Protein AF-A0A523I9P6-F1 (afdb_monomer_lite)

Sequence (294 aa):
MPETLVTILTAHLLADFTLQTKWIVKHKRNIGVLLIHVAIVTTISCLLMGAFHWPILVAIFLMHFAIDAIKVYRMADSLVPFLIDQCAHLVVLVGLAWLFPDTATSGWWATALPNGLSQWYFASMSFLSGLILTVHAGGILVGKATCSFTEEIGDEGIEGLKNGGKYIGWLERFLVMLFLLINQPTGIGFLIAAKSILRFGEIKNAGERKVAEYIIIGTFLSFGWALLISVLTQHAIQYWLPPPTTQATTQPTTQTTIQTTTQPTPTTTPMIVFARNNPKRCSMLFLLTERFMN

Secondary structure (DSSP, 8-state):
-HHHHHHHHHHHHIIIIII--HHHHHTTTSHHHHHHHHHHHHHHHHHHHTS--HHHHHHHHHHHHHHHHHHHHHS-SSHHHHHHHHHHHHHHHHHHHHHSTTTTTTSHHHHHSPTTHHHHHHHHHHHHHHHIIIIIIHHHHHHHHTHHHHHHH-GGG--S-TTHHHHHHHHHHHHHHHHHHTT-HHHHHHHHHHHHHHHHTT--SGGGHHHHHHHHHHHHHHHHHHHHHHHHHHHHHHHHSPPP--------------------------------------------------

Foldseek 3Di:
DLLLLLQLLLLQLCLPFPVCDPVLVVVVVDLVSVLVSLVSSLVSSCVSLQHPPPVLSVLSSVQLSVLSNCLVPPHDPALVSVVVSVVSSSVSSVVSCVVVVCSSCPHPLNVVDPPPVNLVSSLVSLVSSLLSQLQGVLLSNLCRVLVVLDVVLDPVLDDDDDCPVSVVLNVLLVQCLVCVLVVNNVVNVVSVVVVVVVLVVVDDDPSCVSVSVSVVVSVVSSSVSSNVSSVVSNVSSCVSDPDPPPPPPCPPPPPPPPDPDDDDDDDDDDDDDDDDDDDDDDDDDDDDDDDDDD

Structure (mmCIF, N/CA/C/O backbone):
data_AF-A0A523I9P6-F1
#
_entry.id   AF-A0A523I9P6-F1
#
loop_
_atom_site.group_PDB
_atom_site.id
_atom_site.type_symbol
_atom_site.label_atom_id
_atom_site.label_alt_id
_atom_site.label_comp_id
_atom_site.label_asym_id
_atom_site.label_entity_id
_atom_site.label_seq_id
_atom_site.pdbx_PDB_ins_code
_atom_site.Cartn_x
_atom_site.Cartn_y
_atom_site.Cartn_z
_atom_site.occupancy
_atom_site.B_iso_or_equiv
_atom_site.auth_seq_id
_atom_site.auth_comp_id
_atom_site.auth_asym_id
_atom_site.auth_atom_id
_atom_site.pdbx_PDB_model_num
ATOM 1 N N . MET A 1 1 ? 11.213 -9.287 -13.155 1.00 92.06 1 MET A N 1
ATOM 2 C CA . MET A 1 1 ? 9.810 -9.484 -12.680 1.00 92.06 1 MET A CA 1
ATOM 3 C C . MET A 1 1 ? 9.574 -8.732 -11.379 1.00 92.06 1 MET A C 1
ATOM 5 O O . MET A 1 1 ? 8.717 -7.849 -11.380 1.00 92.06 1 MET A O 1
ATOM 9 N N . PRO A 1 2 ? 10.303 -9.024 -10.283 1.00 96.81 2 PRO A N 1
ATOM 10 C CA . PRO A 1 2 ? 10.091 -8.335 -9.009 1.00 96.81 2 PRO A CA 1
ATOM 11 C C . PRO A 1 2 ? 10.390 -6.829 -9.081 1.00 96.81 2 PRO A C 1
ATOM 13 O 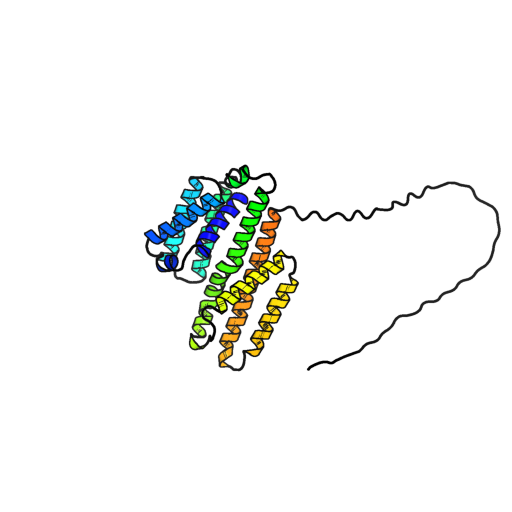O . PRO A 1 2 ? 9.770 -6.057 -8.359 1.00 96.81 2 PRO A O 1
ATOM 16 N N . GLU A 1 3 ? 11.275 -6.393 -9.980 1.00 96.81 3 GLU A N 1
ATOM 17 C CA . GLU A 1 3 ? 11.641 -4.989 -10.202 1.00 96.81 3 GLU A CA 1
ATOM 18 C C . GLU A 1 3 ? 10.469 -4.201 -10.790 1.00 96.81 3 GLU A C 1
ATOM 20 O O . GLU A 1 3 ? 10.074 -3.151 -10.274 1.00 96.81 3 GLU A O 1
ATOM 25 N N . THR A 1 4 ? 9.862 -4.738 -11.854 1.00 98.06 4 THR A N 1
ATOM 26 C CA . THR A 1 4 ? 8.644 -4.163 -12.431 1.00 98.06 4 THR A CA 1
ATOM 27 C C . THR A 1 4 ? 7.516 -4.193 -11.405 1.00 98.06 4 THR A C 1
ATOM 29 O O . THR A 1 4 ? 6.856 -3.179 -11.216 1.00 98.06 4 THR A O 1
ATOM 32 N N . LEU A 1 5 ? 7.328 -5.307 -10.684 1.00 98.62 5 LEU A N 1
ATOM 33 C CA . LEU A 1 5 ? 6.267 -5.420 -9.682 1.00 98.62 5 LEU A CA 1
ATOM 34 C C . LEU A 1 5 ? 6.411 -4.386 -8.562 1.00 98.62 5 LEU A C 1
ATOM 36 O O . LEU A 1 5 ? 5.449 -3.687 -8.263 1.00 98.62 5 LEU A O 1
ATOM 40 N N . VAL A 1 6 ? 7.588 -4.271 -7.940 1.00 98.50 6 VAL A N 1
ATOM 41 C CA . VAL A 1 6 ? 7.774 -3.387 -6.781 1.00 98.50 6 VAL A CA 1
ATOM 42 C C . VAL A 1 6 ? 7.604 -1.918 -7.163 1.00 98.50 6 VAL A C 1
ATOM 44 O O . VAL A 1 6 ? 7.027 -1.152 -6.393 1.00 98.50 6 VAL A O 1
ATOM 47 N N . THR A 1 7 ? 8.038 -1.516 -8.360 1.00 98.44 7 THR A N 1
ATOM 48 C CA . THR A 1 7 ? 7.910 -0.127 -8.830 1.00 98.44 7 THR A CA 1
ATOM 49 C C . THR A 1 7 ? 6.453 0.251 -9.099 1.00 98.44 7 THR A C 1
ATOM 51 O O . THR A 1 7 ? 5.984 1.269 -8.582 1.00 98.44 7 THR A O 1
ATOM 54 N N . ILE A 1 8 ? 5.698 -0.583 -9.823 1.00 98.50 8 ILE A N 1
ATOM 55 C CA . ILE A 1 8 ? 4.278 -0.309 -10.103 1.00 98.50 8 ILE A CA 1
ATOM 56 C C . ILE A 1 8 ? 3.383 -0.514 -8.870 1.00 98.50 8 ILE A C 1
ATOM 58 O O . ILE A 1 8 ? 2.421 0.234 -8.698 1.00 98.50 8 ILE A O 1
ATOM 62 N N . LEU A 1 9 ? 3.721 -1.453 -7.976 1.00 98.75 9 LEU A N 1
ATOM 63 C CA . LEU A 1 9 ? 3.057 -1.622 -6.678 1.00 98.75 9 LEU A CA 1
ATOM 64 C C . LEU A 1 9 ? 3.248 -0.381 -5.810 1.00 98.75 9 LEU A C 1
ATOM 66 O O . LEU A 1 9 ? 2.272 0.160 -5.297 1.00 98.75 9 LEU A O 1
ATOM 70 N N . THR A 1 10 ? 4.483 0.110 -5.691 1.00 98.81 10 THR A N 1
ATOM 71 C CA . THR A 1 10 ? 4.765 1.326 -4.918 1.00 98.81 10 THR A CA 1
ATOM 72 C C . THR A 1 10 ? 4.009 2.521 -5.491 1.00 98.81 10 THR A C 1
ATOM 74 O O . THR A 1 10 ? 3.442 3.304 -4.732 1.00 98.81 10 THR A O 1
ATOM 77 N N . ALA A 1 11 ? 3.941 2.642 -6.821 1.00 98.62 11 ALA A N 1
ATOM 78 C CA . ALA A 1 11 ? 3.190 3.703 -7.482 1.00 98.62 11 ALA A CA 1
ATOM 79 C C . ALA A 1 11 ? 1.691 3.662 -7.158 1.00 98.62 11 ALA A C 1
ATOM 81 O O . ALA A 1 11 ? 1.123 4.690 -6.783 1.00 98.62 11 ALA A O 1
ATOM 82 N N . HIS A 1 12 ? 1.072 2.482 -7.252 1.00 98.56 12 HIS A N 1
ATOM 83 C CA . HIS A 1 12 ? -0.329 2.277 -6.888 1.00 98.56 12 HIS A CA 1
ATOM 84 C C . HIS A 1 12 ? -0.581 2.636 -5.417 1.00 98.56 12 HIS A C 1
ATOM 86 O O . HIS A 1 12 ? -1.445 3.457 -5.115 1.00 98.56 12 HIS A O 1
ATOM 92 N N . LEU A 1 13 ? 0.234 2.105 -4.499 1.00 98.56 13 LEU A N 1
ATOM 93 C CA . LEU A 1 13 ? 0.091 2.370 -3.066 1.00 98.56 13 LEU A CA 1
ATOM 94 C C . LEU A 1 13 ? 0.253 3.858 -2.731 1.00 98.56 13 LEU A C 1
ATOM 96 O O . LEU A 1 13 ? -0.491 4.407 -1.914 1.00 98.56 13 LEU A O 1
ATOM 100 N N . LEU A 1 14 ? 1.215 4.534 -3.360 1.00 98.31 14 LEU A N 1
ATOM 101 C CA . LEU A 1 14 ? 1.437 5.961 -3.162 1.00 98.31 14 LEU A CA 1
ATOM 102 C C . LEU A 1 14 ? 0.232 6.775 -3.649 1.00 98.31 14 LEU A C 1
ATOM 104 O O . LEU A 1 14 ? -0.240 7.665 -2.935 1.00 98.31 14 LEU A O 1
ATOM 108 N N . ALA A 1 15 ? -0.293 6.450 -4.829 1.00 97.31 15 ALA A N 1
ATOM 109 C CA . ALA A 1 15 ? -1.432 7.142 -5.410 1.00 97.31 15 ALA A CA 1
ATOM 110 C C . ALA A 1 15 ? -2.718 6.961 -4.582 1.00 97.31 15 ALA A C 1
ATOM 112 O O . ALA A 1 15 ? -3.351 7.958 -4.226 1.00 97.31 15 ALA A O 1
ATOM 113 N N . ASP A 1 16 ? -3.062 5.726 -4.216 1.00 96.06 16 ASP A N 1
ATOM 114 C CA . ASP A 1 16 ? -4.340 5.392 -3.572 1.00 96.06 16 ASP A CA 1
ATOM 115 C C . ASP A 1 16 ? -4.376 5.750 -2.084 1.00 96.06 16 ASP A C 1
ATOM 117 O O . ASP A 1 16 ? -5.394 6.220 -1.572 1.00 96.06 16 ASP A O 1
ATOM 121 N N . PHE A 1 17 ? -3.263 5.575 -1.367 1.00 96.19 17 PHE A N 1
ATOM 122 C CA . PHE A 1 17 ? -3.250 5.758 0.088 1.00 96.19 17 PHE A CA 1
ATOM 123 C C . PHE A 1 17 ? -2.649 7.081 0.547 1.00 96.19 17 PHE A C 1
ATOM 125 O O . PHE A 1 17 ? -3.001 7.560 1.627 1.00 96.19 17 PHE A O 1
ATOM 132 N N . THR A 1 18 ? -1.743 7.671 -0.235 1.00 95.25 18 THR A N 1
ATOM 133 C CA . THR A 1 18 ? -1.009 8.877 0.185 1.00 95.25 18 THR A CA 1
ATOM 134 C C . 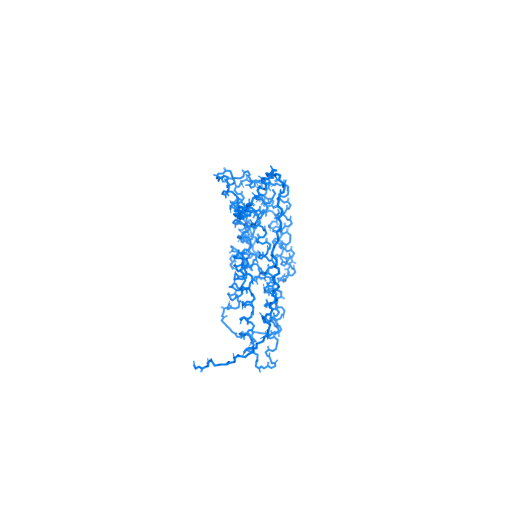THR A 1 18 ? -1.473 10.118 -0.567 1.00 95.25 18 THR A C 1
ATOM 136 O O . THR A 1 18 ? -1.692 11.164 0.044 1.00 95.25 18 THR A O 1
ATOM 139 N N . LEU A 1 19 ? -1.658 10.011 -1.883 1.00 94.69 19 LEU A N 1
ATOM 140 C CA . LEU A 1 19 ? -1.971 11.156 -2.743 1.00 94.69 19 LEU A CA 1
ATOM 141 C C . LEU A 1 19 ? -3.468 11.338 -3.006 1.00 94.69 19 LEU A C 1
ATOM 143 O O . LEU A 1 19 ? -3.887 12.392 -3.492 1.00 94.69 19 LEU A O 1
ATOM 147 N N . GLN A 1 20 ? -4.299 10.363 -2.632 1.00 91.38 20 GLN A N 1
ATOM 148 C CA . GLN A 1 20 ? -5.749 10.478 -2.711 1.00 91.38 20 GLN A CA 1
ATOM 149 C C . GLN A 1 20 ? -6.282 11.434 -1.629 1.00 91.38 20 GLN A C 1
ATOM 151 O O . GLN A 1 20 ? -6.696 11.045 -0.536 1.00 91.38 20 GLN A O 1
ATOM 156 N N . THR A 1 21 ? -6.270 12.733 -1.934 1.00 91.50 21 THR A N 1
ATOM 157 C CA . THR A 1 21 ? -6.720 13.776 -1.003 1.00 91.50 21 THR A CA 1
ATOM 158 C C . THR A 1 21 ? -8.192 13.608 -0.606 1.00 91.50 21 THR A C 1
ATOM 160 O O . THR A 1 21 ? -9.007 13.055 -1.348 1.00 91.50 21 THR A O 1
ATOM 163 N N . LYS A 1 22 ? -8.583 14.180 0.545 1.00 90.56 22 LYS A N 1
ATOM 164 C CA . LYS A 1 22 ? -9.987 14.180 1.009 1.00 90.56 22 LYS A CA 1
ATOM 165 C C . LYS A 1 22 ? -10.961 14.729 -0.041 1.00 90.56 22 LYS A C 1
ATOM 167 O O . LYS A 1 22 ? -12.098 14.270 -0.118 1.00 90.56 22 LYS A O 1
ATOM 172 N N . TRP A 1 23 ? -10.522 15.702 -0.843 1.00 94.62 23 TRP A N 1
ATOM 173 C CA . TRP A 1 23 ? -11.329 16.272 -1.918 1.00 94.62 23 TRP A CA 1
ATOM 174 C C . TRP A 1 23 ? -11.581 15.259 -3.039 1.00 94.62 23 TRP A C 1
ATOM 176 O O . TRP A 1 23 ? -12.730 15.113 -3.455 1.00 94.62 23 TRP A O 1
ATOM 186 N N . ILE A 1 24 ? -10.548 14.519 -3.465 1.00 92.00 24 ILE A N 1
ATOM 187 C CA . ILE A 1 24 ? -10.671 13.468 -4.486 1.00 92.00 24 ILE A CA 1
ATOM 188 C C . ILE A 1 24 ? -11.632 12.385 -4.000 1.00 92.00 24 ILE A C 1
ATOM 190 O O . ILE A 1 24 ? -12.562 12.035 -4.717 1.00 92.00 24 ILE A O 1
ATOM 194 N N . VAL A 1 25 ? -11.464 11.907 -2.760 1.00 89.62 25 VAL A N 1
ATOM 195 C CA . VAL A 1 25 ? -12.349 10.888 -2.166 1.00 89.62 25 VAL A CA 1
ATOM 196 C C . VAL A 1 25 ? -13.810 11.348 -2.197 1.00 89.62 25 VAL A C 1
ATOM 198 O O . VAL A 1 25 ? -14.675 10.616 -2.671 1.00 89.62 25 VAL A O 1
ATOM 201 N N . LYS A 1 26 ? -14.089 12.581 -1.749 1.00 91.81 26 LYS A N 1
ATOM 202 C CA . LYS A 1 26 ? -15.455 13.124 -1.673 1.00 91.81 26 LYS A CA 1
ATOM 203 C C . LYS A 1 26 ? -16.122 13.272 -3.046 1.00 91.81 26 LYS A C 1
ATOM 205 O O . LYS A 1 26 ? -17.335 13.120 -3.147 1.00 91.81 26 LYS A O 1
ATOM 210 N N . HIS A 1 27 ? -15.348 13.554 -4.093 1.00 94.19 27 HIS A N 1
ATOM 211 C CA . HIS A 1 27 ? -15.861 13.787 -5.445 1.00 94.19 27 HIS A CA 1
ATOM 212 C C . HIS A 1 27 ? -15.581 12.624 -6.408 1.00 94.19 27 HIS A C 1
ATOM 214 O O . HIS A 1 27 ? -15.774 12.788 -7.608 1.00 94.19 27 HIS A O 1
ATOM 220 N N . LYS A 1 28 ? -15.178 11.439 -5.919 1.00 90.44 28 LYS A N 1
ATOM 221 C CA . LYS A 1 28 ? -14.750 10.301 -6.763 1.00 90.44 28 LYS A CA 1
ATOM 222 C C . LYS A 1 28 ? -15.853 9.771 -7.699 1.00 90.44 28 LYS A C 1
ATOM 224 O O . LYS A 1 28 ? -15.552 9.133 -8.699 1.00 90.44 28 LYS A O 1
ATOM 229 N N . ARG A 1 29 ? -17.129 10.085 -7.425 1.00 93.12 29 ARG A N 1
ATOM 230 C CA . ARG A 1 29 ? -18.276 9.816 -8.323 1.00 93.12 29 ARG A CA 1
ATOM 231 C C . ARG A 1 29 ? -18.352 10.754 -9.534 1.00 93.12 29 ARG A C 1
ATOM 233 O O . ARG A 1 29 ? -19.182 10.544 -10.406 1.00 93.12 29 ARG A O 1
ATOM 240 N N . ASN A 1 30 ? -17.552 11.814 -9.591 1.00 95.56 30 ASN A N 1
ATOM 241 C CA . ASN A 1 30 ? -17.412 12.628 -10.790 1.00 95.56 30 ASN A CA 1
ATOM 242 C C . ASN A 1 30 ? -16.351 11.992 -11.697 1.00 95.56 30 ASN A C 1
ATOM 244 O O . ASN A 1 30 ? -15.215 11.783 -11.271 1.00 95.56 30 ASN A O 1
ATOM 248 N N . ILE A 1 31 ? -16.707 11.717 -12.954 1.00 95.31 31 ILE A N 1
ATOM 249 C CA . ILE A 1 31 ? -15.812 11.019 -13.885 1.00 95.31 31 ILE A CA 1
ATOM 250 C C . ILE A 1 31 ? -14.509 11.788 -14.145 1.00 95.31 31 ILE A C 1
ATOM 252 O O . ILE A 1 31 ? -13.462 11.169 -14.273 1.00 95.31 31 ILE A O 1
ATOM 256 N N . GLY A 1 32 ? -14.541 13.125 -14.145 1.00 96.56 32 GLY A N 1
ATOM 257 C CA . GLY A 1 32 ? -13.347 13.956 -14.303 1.00 96.56 32 GLY A CA 1
ATOM 258 C C . GLY A 1 32 ? -12.390 13.825 -13.120 1.00 96.56 32 GLY A C 1
ATOM 259 O O . GLY A 1 32 ? -11.187 13.688 -13.314 1.00 96.56 32 GLY A O 1
ATOM 260 N N . VAL A 1 33 ? -12.914 13.781 -11.891 1.00 96.56 33 VAL A N 1
ATOM 261 C CA . VAL A 1 33 ? -12.100 13.561 -10.680 1.00 96.56 33 VAL A CA 1
ATOM 262 C C . VAL A 1 33 ? -11.515 12.151 -10.654 1.00 96.56 33 VAL A C 1
ATOM 264 O O . VAL A 1 33 ? -10.354 11.976 -10.286 1.00 96.56 33 VAL A O 1
ATOM 267 N N . LEU A 1 34 ? -12.290 11.154 -11.089 1.00 96.12 34 LEU A N 1
ATOM 268 C CA . LEU A 1 34 ? -11.795 9.790 -11.241 1.00 96.12 34 LEU A CA 1
ATOM 269 C C . LEU A 1 34 ? -10.666 9.718 -12.281 1.00 96.12 34 LEU A C 1
ATOM 271 O O . LEU A 1 34 ? -9.625 9.133 -12.003 1.00 96.12 34 LEU A O 1
ATOM 275 N N . LEU A 1 35 ? -10.821 10.371 -13.437 1.00 97.69 35 LEU A N 1
ATOM 276 C CA . LEU A 1 35 ? -9.776 10.443 -14.463 1.00 97.69 35 LEU A CA 1
ATOM 277 C C . LEU A 1 35 ? -8.513 11.153 -13.963 1.00 97.69 35 LEU A C 1
ATOM 279 O O . LEU A 1 35 ? -7.414 10.693 -14.258 1.00 97.69 35 LEU A O 1
ATOM 283 N N . ILE A 1 36 ? -8.645 12.221 -13.168 1.00 97.12 36 ILE A N 1
ATOM 284 C CA . ILE A 1 36 ? -7.497 12.882 -12.524 1.00 97.12 36 ILE A CA 1
ATOM 285 C C . ILE A 1 36 ? -6.749 11.894 -11.623 1.00 97.12 36 ILE A C 1
ATOM 287 O O . ILE A 1 36 ? -5.525 11.812 -11.687 1.00 97.12 36 ILE A O 1
ATOM 291 N N . HIS A 1 37 ? -7.463 11.122 -10.803 1.00 97.06 37 HIS A N 1
ATOM 292 C CA . HIS A 1 37 ? -6.841 10.119 -9.941 1.00 97.06 37 HIS A CA 1
ATOM 293 C C . HIS A 1 37 ? -6.116 9.032 -10.749 1.00 97.06 37 HIS A C 1
ATOM 295 O O . HIS A 1 37 ? -4.950 8.755 -10.483 1.00 97.06 37 HIS A O 1
ATOM 301 N N . VAL A 1 38 ? -6.751 8.485 -11.788 1.00 97.81 38 VAL A N 1
ATOM 302 C CA . VAL A 1 38 ? -6.133 7.476 -12.665 1.00 97.81 38 VAL A CA 1
ATOM 303 C C . VAL A 1 38 ? -4.911 8.044 -13.399 1.00 97.81 38 VAL A C 1
ATOM 305 O O . VAL A 1 38 ? -3.902 7.354 -13.561 1.00 97.81 38 VAL A O 1
ATOM 308 N N . ALA A 1 39 ? -4.957 9.316 -13.805 1.00 98.06 39 ALA A N 1
ATOM 309 C CA . ALA A 1 39 ? -3.813 9.999 -14.398 1.00 98.06 39 ALA A CA 1
ATOM 310 C C . ALA A 1 39 ? -2.650 10.125 -13.400 1.00 98.06 39 ALA A C 1
ATOM 312 O O . ALA A 1 39 ? -1.505 9.883 -13.780 1.00 98.06 39 ALA A O 1
ATOM 313 N N . ILE A 1 40 ? -2.929 10.435 -12.126 1.00 98.12 40 ILE A N 1
ATOM 314 C CA . ILE A 1 40 ? -1.920 10.448 -11.051 1.00 98.12 40 ILE A CA 1
ATOM 315 C C . ILE A 1 40 ? -1.276 9.065 -10.906 1.00 98.12 40 ILE A C 1
ATOM 317 O O . ILE A 1 40 ? -0.050 8.975 -10.950 1.00 98.12 40 ILE A O 1
ATOM 321 N N . VAL A 1 41 ? -2.076 7.998 -10.797 1.00 98.19 41 VAL A N 1
ATOM 322 C CA . VAL A 1 41 ? -1.577 6.613 -10.689 1.00 98.19 41 VAL A CA 1
ATOM 323 C C . VAL A 1 41 ? -0.659 6.292 -11.869 1.00 98.19 41 VAL A C 1
ATOM 325 O O . VAL A 1 41 ? 0.502 5.945 -11.675 1.00 98.19 41 VAL A O 1
ATOM 328 N N . THR A 1 42 ? -1.139 6.506 -13.096 1.00 98.44 42 THR A N 1
ATOM 329 C CA . THR A 1 42 ? -0.402 6.187 -14.331 1.00 98.44 42 THR A CA 1
ATOM 330 C C . THR A 1 42 ? 0.902 6.983 -14.443 1.00 98.44 42 THR A C 1
ATOM 332 O O . THR A 1 42 ? 1.934 6.447 -14.849 1.00 98.44 42 THR A O 1
ATOM 335 N N . THR A 1 43 ? 0.878 8.259 -14.049 1.00 98.50 43 THR A N 1
ATOM 336 C CA . THR A 1 43 ? 2.053 9.140 -14.084 1.00 98.50 43 THR A CA 1
ATOM 337 C C . THR A 1 43 ? 3.106 8.667 -13.092 1.00 98.50 43 THR A C 1
ATOM 339 O O . THR A 1 43 ? 4.273 8.530 -13.447 1.00 98.50 43 THR A O 1
ATOM 342 N N . ILE A 1 44 ? 2.703 8.356 -11.860 1.00 98.38 44 ILE A N 1
ATOM 343 C CA . ILE A 1 44 ? 3.621 7.858 -10.833 1.00 98.38 44 ILE A CA 1
ATOM 344 C C . ILE A 1 44 ? 4.157 6.480 -11.217 1.00 98.38 44 ILE A C 1
ATOM 346 O O . ILE A 1 44 ? 5.344 6.234 -11.024 1.00 98.38 44 ILE A O 1
ATOM 350 N N . SER A 1 45 ? 3.342 5.611 -11.825 1.00 98.38 45 SER A N 1
ATOM 351 C CA . SER A 1 45 ? 3.811 4.329 -12.358 1.00 98.38 45 SER A CA 1
ATOM 352 C C . SER A 1 45 ? 4.887 4.527 -13.421 1.00 98.38 45 SER A C 1
ATOM 354 O O . SER A 1 45 ? 5.919 3.873 -13.346 1.00 98.38 45 SER A O 1
ATOM 356 N N . CYS A 1 46 ? 4.711 5.462 -14.361 1.00 98.38 46 CYS A N 1
ATOM 357 C CA . CYS A 1 46 ? 5.745 5.791 -15.345 1.00 98.38 46 CYS A CA 1
ATOM 358 C C . CYS A 1 46 ? 7.030 6.307 -14.679 1.00 98.38 46 CYS A C 1
ATOM 360 O O . CYS A 1 46 ? 8.128 5.883 -15.042 1.00 98.38 46 CYS A O 1
ATOM 362 N N . LEU A 1 47 ? 6.895 7.212 -13.703 1.00 98.12 47 LEU A N 1
ATOM 363 C CA . LEU A 1 47 ? 8.028 7.832 -13.018 1.00 98.12 47 LEU A CA 1
ATOM 364 C C . LEU A 1 47 ? 8.812 6.828 -12.171 1.00 98.12 47 LEU A C 1
ATOM 366 O O . LEU A 1 47 ? 10.032 6.799 -12.277 1.00 98.12 47 LEU A O 1
ATOM 370 N N . LEU A 1 48 ? 8.150 5.999 -11.359 1.00 97.81 48 LEU A N 1
ATOM 371 C CA . LEU A 1 48 ? 8.820 5.004 -10.512 1.00 97.81 48 LEU A CA 1
ATOM 372 C C . LEU A 1 48 ? 9.298 3.785 -11.306 1.00 97.81 48 LEU A C 1
ATOM 374 O O . LEU A 1 48 ? 10.338 3.222 -11.009 1.00 97.81 48 LEU A O 1
ATOM 378 N N . MET A 1 49 ? 8.601 3.376 -12.362 1.00 96.50 49 MET A N 1
ATOM 379 C CA . MET A 1 49 ? 9.144 2.350 -13.260 1.00 96.50 49 MET A CA 1
ATOM 380 C C . MET A 1 49 ? 10.372 2.869 -14.027 1.00 96.50 49 MET A C 1
ATOM 382 O O . MET A 1 49 ? 11.217 2.084 -14.445 1.00 96.50 49 MET A O 1
ATOM 386 N N . GLY A 1 50 ? 10.485 4.192 -14.207 1.00 96.81 50 GLY A N 1
ATOM 387 C CA . GLY A 1 50 ? 11.590 4.826 -14.923 1.00 96.81 50 GLY A CA 1
ATOM 388 C C . GLY A 1 50 ? 11.584 4.519 -16.418 1.00 96.81 50 GLY A C 1
ATOM 389 O O . GLY A 1 50 ? 12.636 4.518 -17.042 1.00 96.81 50 GLY A O 1
ATOM 390 N N . ALA A 1 51 ? 10.427 4.204 -16.999 1.00 95.94 51 ALA A N 1
ATOM 391 C CA . ALA A 1 51 ? 10.323 3.834 -18.403 1.00 95.94 51 ALA A CA 1
ATOM 392 C C . ALA A 1 51 ? 8.970 4.254 -18.981 1.00 95.94 51 ALA A C 1
ATOM 394 O O . ALA A 1 51 ? 7.920 4.021 -18.379 1.00 95.94 51 ALA A O 1
ATOM 395 N N . PHE A 1 52 ? 8.983 4.805 -20.196 1.00 97.06 52 PHE A N 1
ATOM 396 C CA . PHE A 1 52 ? 7.761 5.060 -20.956 1.00 97.06 52 PHE A CA 1
ATOM 397 C C . PHE A 1 52 ? 7.334 3.800 -21.724 1.00 97.06 52 PHE A C 1
ATOM 399 O O . PHE A 1 52 ? 7.495 3.691 -22.939 1.00 97.06 52 PHE A O 1
ATOM 406 N N . HIS A 1 53 ? 6.814 2.809 -21.000 1.00 97.12 53 HIS A N 1
ATOM 407 C CA . HIS A 1 53 ? 6.367 1.546 -21.585 1.00 97.12 53 HIS A CA 1
ATOM 408 C C . HIS A 1 53 ? 4.858 1.580 -21.862 1.00 97.12 53 HIS A C 1
ATOM 410 O O . HIS A 1 53 ? 4.044 1.188 -21.021 1.00 97.12 53 HIS A O 1
ATOM 416 N N . TRP A 1 54 ? 4.480 2.075 -23.047 1.00 97.25 54 TRP A N 1
ATOM 417 C CA . TRP A 1 54 ? 3.085 2.391 -23.383 1.00 97.25 54 TRP A CA 1
ATOM 418 C C . TRP A 1 54 ? 2.070 1.255 -23.126 1.00 97.25 54 TRP A C 1
ATOM 420 O O . TRP A 1 54 ? 0.995 1.581 -22.619 1.00 97.25 54 TRP A O 1
ATOM 430 N N . PRO A 1 55 ? 2.361 -0.051 -23.352 1.00 97.94 55 PRO A N 1
ATOM 431 C CA . PRO A 1 55 ? 1.395 -1.111 -23.060 1.00 97.94 55 PRO A CA 1
ATOM 432 C C . PRO A 1 55 ? 1.062 -1.217 -21.569 1.00 97.94 55 PRO A C 1
ATOM 434 O O . PRO A 1 55 ? -0.101 -1.373 -21.209 1.00 97.94 55 PRO A O 1
ATOM 437 N N . ILE A 1 56 ? 2.068 -1.082 -20.694 1.00 97.88 56 ILE A N 1
ATOM 438 C CA . ILE A 1 56 ? 1.875 -1.128 -19.235 1.00 97.88 56 ILE A CA 1
ATOM 439 C C . ILE A 1 56 ? 1.089 0.100 -18.787 1.00 97.88 56 ILE A C 1
ATOM 441 O O . ILE A 1 56 ? 0.141 -0.034 -18.023 1.00 97.88 56 ILE A O 1
ATOM 445 N N . LEU A 1 57 ? 1.449 1.289 -19.279 1.00 98.50 57 LEU A N 1
ATOM 446 C CA . LEU A 1 57 ? 0.792 2.535 -18.879 1.00 98.50 57 LEU A CA 1
ATOM 447 C C . LEU A 1 57 ? -0.682 2.566 -19.297 1.00 98.50 57 LEU A C 1
ATOM 449 O O . LEU A 1 57 ? -1.535 2.927 -18.490 1.00 98.50 57 LEU A O 1
ATOM 453 N N . VAL A 1 58 ? -0.997 2.135 -20.522 1.00 98.56 58 VAL A N 1
ATOM 454 C CA . VAL A 1 58 ? -2.385 2.023 -20.993 1.00 98.56 58 VAL A CA 1
ATOM 455 C C . VAL A 1 58 ? -3.148 0.969 -20.192 1.00 98.56 58 VAL A C 1
ATOM 457 O O . VAL A 1 58 ? -4.282 1.221 -19.791 1.00 98.56 58 VAL A O 1
ATOM 460 N N . ALA A 1 59 ? -2.539 -0.187 -19.912 1.00 98.50 59 ALA A N 1
ATOM 461 C CA . ALA A 1 59 ? -3.182 -1.226 -19.115 1.00 98.50 59 ALA A CA 1
ATOM 462 C C . ALA A 1 59 ? -3.465 -0.764 -17.676 1.00 98.50 59 ALA A C 1
ATOM 464 O O . ALA A 1 59 ? -4.583 -0.950 -17.201 1.00 98.50 59 ALA A O 1
ATOM 465 N N . ILE A 1 60 ? -2.503 -0.112 -17.009 1.00 98.50 60 ILE A N 1
ATOM 466 C CA . ILE A 1 60 ? -2.694 0.491 -15.681 1.00 98.50 60 ILE A CA 1
ATOM 467 C C . ILE A 1 60 ? -3.829 1.510 -15.733 1.00 98.50 60 ILE A C 1
ATOM 469 O O . ILE A 1 60 ? -4.752 1.422 -14.931 1.00 98.50 60 ILE A O 1
ATOM 473 N N . PHE A 1 61 ? -3.811 2.431 -16.699 1.00 98.69 61 PHE A N 1
ATOM 474 C CA . PHE A 1 61 ? -4.844 3.455 -16.829 1.00 98.69 61 PHE A CA 1
ATOM 475 C C . PHE A 1 61 ? -6.245 2.840 -16.968 1.00 98.69 61 PHE A C 1
ATOM 477 O O . PHE A 1 61 ? -7.156 3.172 -16.208 1.00 98.69 61 PHE A O 1
ATOM 484 N N . LEU A 1 62 ? -6.425 1.923 -17.924 1.00 98.56 62 LEU A N 1
ATOM 485 C CA . LEU A 1 62 ? -7.731 1.333 -18.225 1.00 98.56 62 LEU A CA 1
ATOM 486 C C . LEU A 1 62 ? -8.235 0.440 -17.090 1.00 98.56 62 LEU A C 1
ATOM 488 O O . LEU A 1 62 ? -9.396 0.552 -16.697 1.00 98.56 62 LEU A O 1
ATOM 492 N N . MET A 1 63 ? -7.374 -0.426 -16.551 1.00 98.50 63 MET A N 1
ATOM 493 C CA . MET A 1 63 ? -7.764 -1.346 -15.487 1.00 98.50 63 MET A CA 1
ATOM 494 C C . MET A 1 63 ? -8.021 -0.612 -14.175 1.00 98.50 63 MET A C 1
ATOM 496 O O . MET A 1 63 ? -9.028 -0.892 -13.529 1.00 98.50 63 MET A O 1
ATOM 500 N N . HIS A 1 64 ? -7.185 0.368 -13.812 1.00 98.12 64 HIS A N 1
ATOM 501 C CA . HIS A 1 64 ? -7.396 1.153 -12.594 1.00 98.12 64 HIS A CA 1
ATOM 502 C C . HIS A 1 64 ? -8.700 1.946 -12.680 1.00 98.12 64 HIS A C 1
ATOM 504 O O . HIS A 1 64 ? -9.503 1.902 -11.751 1.00 98.12 64 HIS A O 1
ATOM 510 N N . PHE A 1 65 ? -8.972 2.594 -13.822 1.00 98.38 65 PHE A N 1
ATOM 511 C CA . PHE A 1 65 ? -10.248 3.273 -14.062 1.00 98.38 65 PHE A CA 1
ATOM 512 C C . PHE A 1 65 ? -11.440 2.318 -13.942 1.00 98.38 65 PHE A C 1
ATOM 514 O O . PHE A 1 65 ? -12.420 2.648 -13.275 1.00 98.38 65 PHE A O 1
ATOM 521 N N . ALA A 1 66 ? -11.369 1.144 -14.575 1.00 98.31 66 ALA A N 1
ATOM 522 C CA . ALA A 1 66 ? -12.455 0.171 -14.560 1.00 98.31 66 ALA A CA 1
ATOM 523 C C . ALA A 1 66 ? -12.746 -0.342 -13.141 1.00 98.31 66 ALA A C 1
ATOM 525 O O . ALA A 1 66 ? -13.904 -0.333 -12.720 1.00 98.31 66 ALA A O 1
ATOM 526 N N . ILE A 1 67 ? -11.712 -0.743 -12.396 1.00 98.19 67 ILE A N 1
ATOM 527 C CA . ILE A 1 67 ? -11.842 -1.257 -11.026 1.00 98.19 67 ILE A CA 1
ATOM 528 C C . ILE A 1 67 ? -12.421 -0.174 -10.107 1.00 98.19 67 ILE A C 1
ATOM 530 O O . ILE A 1 67 ? -13.439 -0.405 -9.447 1.00 98.19 67 ILE A O 1
ATOM 534 N N . ASP A 1 68 ? -11.855 1.036 -10.138 1.00 96.69 68 ASP A N 1
ATOM 535 C CA . ASP A 1 68 ? -12.327 2.141 -9.307 1.00 96.69 68 ASP A CA 1
ATOM 536 C C . ASP A 1 68 ? -13.754 2.571 -9.659 1.00 96.69 68 ASP A C 1
ATOM 538 O O . ASP A 1 68 ? -14.555 2.847 -8.763 1.00 96.69 68 ASP A O 1
ATOM 542 N N . ALA A 1 69 ? -14.105 2.621 -10.948 1.00 97.50 69 ALA A N 1
ATOM 543 C CA . ALA A 1 69 ? -15.462 2.934 -11.378 1.00 97.50 69 ALA A CA 1
ATOM 544 C C . ALA A 1 69 ? -16.450 1.877 -10.865 1.00 97.50 69 ALA A C 1
ATOM 546 O O . ALA A 1 69 ? -17.489 2.226 -10.300 1.00 97.50 69 ALA A O 1
ATOM 547 N N . ILE A 1 70 ? -16.128 0.587 -10.999 1.00 97.12 70 ILE A N 1
ATOM 548 C CA . ILE A 1 70 ? -16.974 -0.495 -10.482 1.00 97.12 70 ILE A CA 1
ATOM 549 C C . ILE A 1 70 ? -17.171 -0.330 -8.974 1.00 97.12 70 ILE A C 1
ATOM 551 O O . ILE A 1 70 ? -18.315 -0.300 -8.518 1.00 97.12 70 ILE A O 1
ATOM 555 N N . LYS A 1 71 ? -16.095 -0.146 -8.204 1.00 95.69 71 LYS A N 1
ATOM 556 C CA . LYS A 1 71 ? -16.180 0.057 -6.7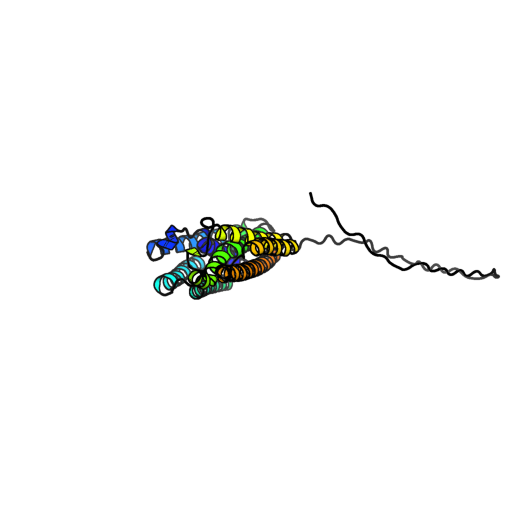53 1.00 95.69 71 LYS A CA 1
ATOM 557 C C . LYS A 1 71 ? -17.073 1.244 -6.397 1.00 95.69 71 LYS A C 1
ATOM 559 O O . LYS A 1 71 ? -17.983 1.109 -5.586 1.00 95.69 71 LYS A O 1
ATOM 564 N N . VAL A 1 72 ? -16.839 2.396 -7.024 1.00 94.19 72 VAL A N 1
ATOM 565 C CA . VAL A 1 72 ? -17.520 3.658 -6.697 1.00 94.19 72 VAL A CA 1
ATOM 566 C C . VAL A 1 72 ? -19.003 3.648 -7.079 1.00 94.19 72 VAL A C 1
ATOM 568 O O . VAL A 1 72 ? -19.813 4.245 -6.369 1.00 94.19 72 VAL A O 1
ATOM 571 N N . TYR A 1 73 ? -19.383 3.002 -8.186 1.00 94.38 73 TYR A N 1
ATOM 572 C CA . TYR A 1 73 ? -20.768 3.018 -8.675 1.00 94.38 73 TYR A CA 1
ATOM 573 C C . TYR A 1 73 ? -21.587 1.777 -8.309 1.00 94.38 73 TYR A C 1
ATOM 575 O O . TYR A 1 73 ? -22.814 1.835 -8.397 1.00 94.38 73 TYR A O 1
ATOM 583 N N . ARG A 1 74 ? -20.953 0.653 -7.954 1.00 95.38 74 ARG A N 1
ATOM 584 C CA . ARG A 1 74 ? -21.642 -0.638 -7.769 1.00 95.38 74 ARG A CA 1
ATOM 585 C C . ARG A 1 74 ? -21.485 -1.255 -6.385 1.00 95.38 74 ARG A C 1
ATOM 587 O O . ARG A 1 74 ? -22.192 -2.219 -6.109 1.00 95.38 74 ARG A O 1
ATOM 594 N N . MET A 1 75 ? -20.593 -0.755 -5.532 1.00 94.50 75 MET A N 1
ATOM 595 C CA . MET A 1 75 ? -20.296 -1.393 -4.248 1.00 94.50 75 MET A CA 1
ATOM 596 C C . MET A 1 75 ? -20.540 -0.464 -3.055 1.00 94.50 75 MET A C 1
ATOM 598 O O . MET A 1 75 ? -20.448 0.757 -3.158 1.00 94.50 75 MET A O 1
ATOM 602 N N . ALA A 1 76 ? -20.857 -1.065 -1.906 1.00 92.00 76 ALA A N 1
ATOM 603 C CA . ALA A 1 76 ? -20.979 -0.357 -0.635 1.00 92.00 76 ALA A CA 1
ATOM 604 C C . ALA A 1 76 ? -19.598 -0.030 -0.040 1.00 92.00 76 ALA A C 1
ATOM 606 O O . ALA A 1 76 ? -18.621 -0.739 -0.284 1.00 92.00 76 ALA A O 1
ATOM 607 N N . ASP A 1 77 ? -19.517 1.002 0.801 1.00 91.50 77 ASP A N 1
ATOM 608 C CA . ASP A 1 77 ? -18.261 1.396 1.446 1.00 91.50 77 ASP A CA 1
ATOM 609 C C . ASP A 1 77 ? -17.971 0.570 2.715 1.00 91.50 77 ASP A C 1
ATOM 611 O O . ASP A 1 77 ? -18.048 1.062 3.834 1.00 91.50 77 ASP A O 1
ATOM 615 N N . SER A 1 78 ? -17.624 -0.708 2.552 1.00 94.56 78 SER A N 1
ATOM 616 C CA . SER A 1 78 ? -17.337 -1.633 3.664 1.00 94.56 78 SER A CA 1
ATOM 617 C C . SER A 1 78 ? -16.005 -2.375 3.484 1.00 94.56 78 SER A C 1
ATOM 619 O O . SER A 1 78 ? -15.267 -2.130 2.525 1.00 94.56 78 SER A O 1
ATOM 621 N N . LEU A 1 79 ? -15.658 -3.253 4.432 1.00 94.81 79 LEU A N 1
ATOM 622 C CA . LEU A 1 79 ? -14.404 -4.012 4.414 1.00 94.81 79 LEU A CA 1
ATOM 623 C C . LEU A 1 79 ? -14.280 -4.914 3.176 1.00 94.81 79 LEU A C 1
ATOM 625 O O . LEU A 1 79 ? -13.238 -4.920 2.529 1.00 94.81 79 LEU A O 1
ATOM 629 N N . VAL A 1 80 ? -15.331 -5.663 2.832 1.00 96.44 80 VAL A N 1
ATOM 630 C CA . VAL A 1 80 ? -15.266 -6.668 1.757 1.00 96.44 80 VAL A CA 1
ATOM 631 C C . VAL A 1 80 ? -15.018 -6.028 0.380 1.00 96.44 80 VAL A C 1
ATOM 633 O O . VAL A 1 80 ? -14.058 -6.429 -0.276 1.00 96.44 80 VAL A O 1
ATOM 636 N N . PRO A 1 81 ? -15.766 -4.996 -0.059 1.00 96.69 81 PRO A N 1
ATOM 637 C CA . PRO A 1 81 ? -15.471 -4.282 -1.301 1.00 96.69 8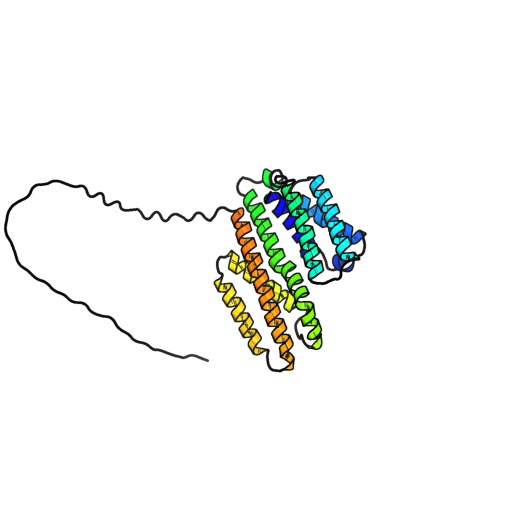1 PRO A CA 1
ATOM 638 C C . PRO A 1 81 ? -14.096 -3.622 -1.320 1.00 96.69 81 PRO A C 1
ATOM 640 O O . PRO A 1 81 ? -13.461 -3.574 -2.368 1.00 96.69 81 PRO A O 1
ATOM 643 N N . PHE A 1 82 ? -13.613 -3.135 -0.171 1.00 96.38 82 PHE A N 1
ATOM 644 C CA . PHE A 1 82 ? -12.249 -2.624 -0.060 1.00 96.38 82 PHE A CA 1
ATOM 645 C C . PHE A 1 82 ? -11.216 -3.724 -0.343 1.00 96.38 82 PHE A C 1
ATOM 647 O O . PHE A 1 82 ? -10.313 -3.500 -1.138 1.00 96.38 82 PHE A O 1
ATOM 654 N N . LEU A 1 83 ? -11.366 -4.917 0.239 1.00 97.62 83 LEU A N 1
ATOM 655 C CA . LEU A 1 83 ? -10.451 -6.035 -0.012 1.00 97.62 83 LEU A CA 1
ATOM 656 C C . LEU A 1 83 ? -10.509 -6.522 -1.466 1.00 97.62 83 LEU A C 1
ATOM 658 O O . LEU A 1 83 ? -9.464 -6.731 -2.073 1.00 97.62 83 LEU A O 1
ATOM 662 N N . ILE A 1 84 ? -11.710 -6.658 -2.040 1.00 97.69 84 ILE A N 1
ATOM 663 C CA . ILE A 1 84 ? -11.891 -7.080 -3.440 1.00 97.69 84 ILE A CA 1
ATOM 664 C C . ILE A 1 84 ? -11.204 -6.104 -4.397 1.00 97.69 84 ILE A C 1
ATOM 666 O O . ILE A 1 84 ? -10.501 -6.535 -5.306 1.00 97.69 84 ILE A O 1
ATOM 670 N N . ASP A 1 85 ? -11.381 -4.803 -4.177 1.00 96.56 85 ASP A N 1
ATOM 671 C CA . ASP A 1 85 ? -10.736 -3.749 -4.959 1.00 96.56 85 ASP A CA 1
ATOM 672 C C . ASP A 1 85 ? -9.205 -3.850 -4.918 1.00 96.56 85 ASP A C 1
ATOM 674 O O . ASP A 1 85 ? -8.561 -3.915 -5.962 1.00 96.56 85 ASP A O 1
ATOM 678 N N . GLN A 1 86 ? -8.618 -3.960 -3.724 1.00 97.81 86 GLN A N 1
ATOM 679 C CA . GLN A 1 86 ? -7.165 -4.082 -3.571 1.00 97.81 86 GLN A CA 1
ATOM 680 C C . GLN A 1 86 ? -6.621 -5.382 -4.185 1.00 97.81 86 GLN A C 1
ATOM 682 O O . GLN A 1 86 ? -5.563 -5.376 -4.814 1.00 97.81 86 GLN A O 1
ATOM 687 N N . CYS A 1 87 ? -7.355 -6.494 -4.068 1.00 98.38 87 CYS A N 1
ATOM 688 C CA . CYS A 1 87 ? -7.000 -7.746 -4.734 1.00 98.38 87 CYS A CA 1
ATOM 689 C C . CYS A 1 87 ? -7.074 -7.631 -6.262 1.00 98.38 87 CYS A C 1
ATOM 691 O O . CYS A 1 87 ? -6.184 -8.137 -6.943 1.00 98.38 87 CYS A O 1
ATOM 693 N N . ALA A 1 88 ? -8.095 -6.967 -6.810 1.00 98.50 88 ALA A N 1
ATOM 694 C CA . ALA A 1 88 ? -8.235 -6.772 -8.250 1.00 98.50 88 ALA A CA 1
ATOM 695 C C . ALA A 1 88 ? -7.070 -5.948 -8.820 1.00 98.50 88 ALA A C 1
ATOM 697 O O . ALA A 1 88 ? -6.466 -6.356 -9.814 1.00 98.50 88 ALA A O 1
ATOM 698 N N . HIS A 1 89 ? -6.700 -4.847 -8.155 1.00 98.50 89 HIS A N 1
ATOM 699 C CA . HIS A 1 89 ? -5.524 -4.057 -8.527 1.00 98.50 89 HIS A CA 1
ATOM 700 C C . HIS A 1 89 ? -4.247 -4.897 -8.451 1.00 98.50 89 HIS A C 1
ATOM 702 O O . HIS A 1 89 ? -3.497 -4.961 -9.423 1.00 98.50 89 HIS A O 1
ATOM 708 N N . LEU A 1 90 ? -4.029 -5.626 -7.351 1.00 98.44 90 LEU A N 1
ATOM 709 C CA . LEU A 1 90 ? -2.847 -6.475 -7.188 1.00 98.44 90 LEU A CA 1
ATOM 710 C C . LEU A 1 90 ? -2.731 -7.545 -8.285 1.00 98.44 90 LEU A C 1
ATOM 712 O O . LEU A 1 90 ? -1.640 -7.753 -8.809 1.00 98.44 90 LEU A O 1
ATOM 716 N N . VAL A 1 91 ? -3.835 -8.193 -8.670 1.00 98.69 91 VAL A N 1
ATOM 717 C CA . VAL A 1 91 ? -3.852 -9.181 -9.764 1.00 98.69 91 VAL A CA 1
ATOM 718 C C . VAL A 1 91 ? -3.408 -8.551 -11.083 1.00 98.69 91 VAL A C 1
ATOM 720 O O . VAL A 1 91 ? -2.590 -9.137 -11.792 1.00 98.69 91 VAL A O 1
ATOM 723 N N . VAL A 1 92 ? -3.894 -7.347 -11.398 1.00 98.69 92 VAL A N 1
ATOM 724 C CA . VAL A 1 92 ? -3.478 -6.615 -12.603 1.00 98.69 92 VAL A CA 1
ATOM 725 C C . VAL A 1 92 ? -1.986 -6.293 -12.554 1.00 98.69 92 VAL A C 1
ATOM 727 O O . VAL A 1 92 ? -1.276 -6.562 -13.521 1.00 98.69 92 VAL A O 1
ATOM 730 N N . LEU A 1 93 ? -1.486 -5.768 -11.432 1.00 98.62 93 LEU A N 1
ATOM 731 C CA . LEU A 1 93 ? -0.071 -5.412 -11.288 1.00 98.62 93 LEU A CA 1
ATOM 732 C C . LEU A 1 93 ? 0.844 -6.641 -11.392 1.00 98.62 93 LEU A C 1
ATOM 734 O O . LEU A 1 93 ? 1.845 -6.600 -12.105 1.00 98.62 93 LEU A O 1
ATOM 738 N N . VAL A 1 94 ? 0.485 -7.755 -10.748 1.00 98.69 94 VAL A N 1
ATOM 739 C CA . VAL A 1 94 ? 1.227 -9.022 -10.860 1.00 98.69 94 VAL A CA 1
ATOM 740 C C . VAL A 1 94 ? 1.205 -9.541 -12.296 1.00 98.69 94 VAL A C 1
ATOM 742 O O . VAL A 1 94 ? 2.253 -9.925 -12.812 1.00 98.69 94 VAL A O 1
ATOM 745 N N . GLY A 1 95 ? 0.049 -9.506 -12.965 1.00 98.62 95 GLY A N 1
ATOM 746 C CA . GLY A 1 95 ? -0.073 -9.900 -14.369 1.00 98.62 95 GLY A CA 1
ATOM 747 C C . GLY A 1 95 ? 0.817 -9.064 -15.290 1.00 98.62 95 GLY A C 1
ATOM 748 O O . GLY A 1 95 ? 1.542 -9.617 -16.113 1.00 98.62 95 GLY A O 1
ATOM 749 N N . LEU A 1 96 ? 0.838 -7.740 -15.112 1.00 98.56 96 LEU A N 1
ATOM 750 C CA . LEU A 1 96 ? 1.698 -6.845 -15.891 1.00 98.56 96 LEU A CA 1
ATOM 751 C C . LEU A 1 96 ? 3.185 -7.083 -15.618 1.00 98.56 96 LEU A C 1
ATOM 753 O O . LEU A 1 96 ? 3.969 -7.149 -16.561 1.00 98.56 96 LEU A O 1
ATOM 757 N N . ALA A 1 97 ? 3.576 -7.259 -14.356 1.00 98.38 97 ALA A N 1
ATOM 758 C CA . ALA A 1 97 ? 4.960 -7.553 -13.996 1.00 98.38 97 ALA A CA 1
ATOM 759 C C . ALA A 1 97 ? 5.424 -8.935 -14.478 1.00 98.38 97 ALA A C 1
ATOM 761 O O . ALA A 1 97 ? 6.614 -9.133 -14.721 1.00 98.38 97 ALA A O 1
ATOM 762 N N . TRP A 1 98 ? 4.504 -9.892 -14.618 1.00 98.38 98 TRP A N 1
ATOM 763 C CA . TRP A 1 98 ? 4.802 -11.199 -15.193 1.00 98.38 98 TRP A CA 1
ATOM 764 C C . TRP A 1 98 ? 4.962 -11.133 -16.716 1.00 98.38 98 TRP A C 1
ATOM 766 O O . TRP A 1 98 ? 5.908 -11.708 -17.246 1.00 98.38 98 TRP A O 1
ATOM 776 N N . LEU A 1 99 ? 4.086 -10.402 -17.412 1.00 98.25 99 LEU A N 1
ATOM 777 C CA . LEU A 1 99 ? 4.163 -10.220 -18.867 1.00 98.25 99 LEU A CA 1
ATOM 778 C C . LEU A 1 99 ? 5.362 -9.363 -19.297 1.00 98.25 99 LEU A C 1
ATOM 780 O O . LEU A 1 99 ? 5.931 -9.596 -20.361 1.00 98.25 99 LEU A O 1
ATOM 784 N N . PHE A 1 100 ? 5.752 -8.388 -18.474 1.00 98.06 100 PHE A N 1
ATOM 785 C CA . PHE A 1 100 ? 6.827 -7.439 -18.765 1.00 98.06 100 PHE A CA 1
ATOM 786 C C . PHE A 1 100 ? 7.853 -7.382 -17.617 1.00 98.06 100 PHE A C 1
ATOM 788 O O . PHE A 1 100 ? 7.977 -6.376 -16.905 1.00 98.06 100 PHE A O 1
ATOM 795 N N . PRO A 1 101 ? 8.603 -8.476 -17.399 1.00 97.38 101 PRO A N 1
ATOM 796 C CA . PRO A 1 101 ? 9.440 -8.627 -16.216 1.00 97.38 101 PRO A CA 1
ATOM 797 C C . PRO A 1 101 ? 10.630 -7.666 -16.171 1.00 97.38 101 PRO A C 1
ATOM 799 O O . PRO A 1 101 ? 11.059 -7.329 -15.069 1.00 97.38 101 PRO A O 1
ATOM 802 N N . ASP A 1 102 ? 11.119 -7.212 -17.325 1.00 96.06 102 ASP A N 1
ATOM 803 C CA . ASP A 1 102 ? 12.383 -6.474 -17.444 1.00 96.06 102 ASP A CA 1
ATOM 804 C C . ASP A 1 102 ? 12.195 -4.974 -17.725 1.00 96.06 102 ASP A C 1
ATOM 806 O O . ASP A 1 102 ? 13.149 -4.253 -18.019 1.00 96.06 102 ASP A O 1
ATOM 810 N N . THR A 1 103 ? 10.963 -4.459 -17.656 1.00 97.12 103 THR A N 1
ATOM 811 C CA . THR A 1 103 ? 10.703 -3.043 -17.956 1.00 97.12 103 THR A CA 1
ATOM 812 C C . THR A 1 103 ? 11.384 -2.107 -16.964 1.00 97.12 103 THR A C 1
ATOM 814 O O . THR A 1 103 ? 11.980 -1.117 -17.377 1.00 97.12 103 THR A O 1
ATOM 817 N N . ALA A 1 104 ? 11.334 -2.410 -15.665 1.00 96.50 104 ALA A N 1
ATOM 818 C CA . ALA A 1 104 ? 12.002 -1.570 -14.672 1.00 96.50 104 ALA A CA 1
ATOM 819 C C . ALA A 1 104 ? 13.535 -1.720 -14.700 1.00 96.50 104 ALA A C 1
ATOM 821 O O . ALA A 1 104 ? 14.243 -0.749 -14.448 1.00 96.50 104 ALA A O 1
ATOM 822 N N . THR A 1 105 ? 14.067 -2.903 -15.035 1.00 94.62 105 THR A N 1
ATOM 823 C CA . THR A 1 105 ? 15.524 -3.141 -15.119 1.00 94.62 105 THR A CA 1
ATOM 824 C C . THR A 1 105 ? 16.157 -2.495 -16.349 1.00 94.62 105 THR A C 1
ATOM 826 O O . THR A 1 105 ? 17.312 -2.083 -16.298 1.00 94.62 105 THR A O 1
ATOM 829 N N . SER A 1 106 ? 15.397 -2.367 -17.437 1.00 94.00 106 SER A N 1
ATOM 830 C CA . SER A 1 106 ? 15.785 -1.626 -18.643 1.00 94.00 106 SER A CA 1
ATOM 831 C C . SER A 1 106 ? 15.450 -0.125 -18.580 1.00 94.00 106 SER A C 1
ATOM 833 O O . SER A 1 106 ? 15.766 0.616 -19.511 1.00 94.00 106 SER A O 1
ATOM 835 N N . GLY A 1 107 ? 14.814 0.332 -17.494 1.00 93.81 107 GLY A N 1
ATOM 836 C CA . GLY A 1 107 ? 14.411 1.722 -17.287 1.00 93.81 107 GLY A CA 1
ATOM 837 C C . GLY A 1 107 ? 15.551 2.640 -16.835 1.00 93.81 107 GLY A C 1
ATOM 838 O O . GLY A 1 107 ? 16.589 2.195 -16.347 1.00 93.81 107 GLY A O 1
ATOM 839 N N . TRP A 1 108 ? 15.317 3.951 -16.932 1.00 93.88 108 TRP A N 1
ATOM 840 C CA . TRP A 1 108 ? 16.282 5.018 -16.654 1.00 93.88 108 TRP A CA 1
ATOM 841 C C . TRP A 1 108 ? 16.950 4.883 -15.286 1.00 93.88 108 TRP A C 1
ATOM 843 O O . TRP A 1 108 ? 18.159 5.062 -15.186 1.00 93.88 108 TRP A O 1
ATOM 853 N N . TRP A 1 109 ? 16.189 4.553 -14.236 1.00 93.56 109 TRP A N 1
ATOM 854 C CA . TRP A 1 109 ? 16.736 4.425 -12.882 1.00 93.56 109 TRP A CA 1
ATOM 855 C C . TRP A 1 109 ? 17.702 3.251 -12.764 1.00 93.56 109 TRP A C 1
ATOM 857 O O . TRP A 1 109 ? 18.777 3.402 -12.194 1.00 93.56 109 TRP A O 1
ATOM 867 N N . ALA A 1 110 ? 17.352 2.096 -13.326 1.00 91.44 110 ALA A N 1
ATOM 868 C CA . ALA A 1 110 ? 18.198 0.914 -13.250 1.00 91.44 110 ALA A CA 1
ATOM 869 C C . ALA A 1 110 ? 19.456 1.047 -14.121 1.00 91.44 110 ALA A C 1
ATOM 871 O O . ALA A 1 110 ? 20.518 0.590 -13.707 1.00 91.44 110 ALA A O 1
ATOM 872 N N . THR A 1 111 ? 19.361 1.701 -15.284 1.00 91.50 111 THR A N 1
ATOM 873 C CA . THR A 1 111 ? 20.488 1.837 -16.221 1.00 91.50 111 THR A CA 1
ATOM 874 C C . THR A 1 111 ? 21.407 3.019 -15.922 1.00 91.50 111 THR A C 1
ATOM 876 O O . THR A 1 111 ? 22.583 2.973 -16.269 1.00 91.50 111 THR A O 1
ATOM 879 N N . ALA A 1 112 ? 20.891 4.104 -15.331 1.00 92.06 112 ALA A N 1
ATOM 880 C CA . ALA A 1 112 ? 21.694 5.290 -15.019 1.00 92.06 112 ALA A CA 1
ATOM 881 C C . ALA A 1 112 ? 22.450 5.165 -13.688 1.00 92.06 112 ALA A C 1
ATOM 883 O O . ALA A 1 112 ? 23.448 5.857 -13.482 1.00 92.06 112 ALA A O 1
ATOM 884 N N . LEU A 1 113 ? 21.976 4.317 -12.770 1.00 89.88 113 LEU A N 1
ATOM 885 C CA . LEU A 1 113 ? 22.610 4.120 -11.472 1.00 89.88 113 LEU A CA 1
ATOM 886 C C . LEU A 1 113 ? 23.773 3.116 -11.565 1.00 89.88 113 LEU A C 1
ATOM 888 O O . LEU A 1 113 ? 23.639 2.076 -12.209 1.00 89.88 113 LEU A O 1
ATOM 892 N N . PRO A 1 114 ? 24.900 3.368 -10.873 1.00 85.19 114 PRO A N 1
ATOM 893 C CA . PRO A 1 114 ? 25.963 2.384 -10.715 1.00 85.19 114 PRO A CA 1
ATOM 894 C C . PRO A 1 114 ? 25.465 1.071 -10.102 1.00 85.19 114 PRO A C 1
ATOM 896 O O . PRO A 1 114 ? 24.542 1.058 -9.279 1.00 85.19 114 PRO A O 1
ATOM 899 N N . ASN A 1 115 ? 26.152 -0.022 -10.438 1.00 73.44 115 ASN A N 1
ATOM 900 C CA . ASN A 1 115 ? 25.918 -1.342 -9.853 1.00 73.44 115 ASN A CA 1
ATOM 901 C C . ASN A 1 115 ? 25.908 -1.249 -8.313 1.00 73.44 115 ASN A C 1
ATOM 903 O O . ASN A 1 115 ? 26.855 -0.750 -7.708 1.00 73.44 115 ASN A O 1
ATOM 907 N N . GLY A 1 116 ? 24.811 -1.690 -7.690 1.00 80.69 116 GLY A N 1
ATOM 908 C CA . GLY A 1 116 ? 24.566 -1.601 -6.244 1.00 80.69 116 GLY A CA 1
ATOM 909 C C . GLY A 1 116 ? 23.567 -0.507 -5.851 1.00 80.69 116 GLY A C 1
ATOM 910 O O . GLY A 1 116 ? 22.667 -0.772 -5.058 1.00 80.69 116 GLY A O 1
ATOM 911 N N . LEU A 1 117 ? 23.628 0.692 -6.446 1.00 89.06 117 LEU A N 1
ATOM 912 C CA . LEU A 1 117 ? 22.627 1.739 -6.174 1.00 89.06 117 LEU A CA 1
ATOM 913 C C . LEU A 1 117 ? 21.250 1.384 -6.751 1.00 89.06 117 LEU A C 1
ATOM 915 O O . LEU A 1 117 ? 20.231 1.719 -6.151 1.00 89.06 117 LEU A O 1
ATOM 919 N N . SER A 1 118 ? 21.207 0.646 -7.862 1.00 91.75 118 SER A N 1
ATOM 920 C CA . SER A 1 118 ? 19.961 0.098 -8.415 1.00 91.75 118 SER A CA 1
ATOM 921 C C . SER A 1 118 ? 19.280 -0.905 -7.470 1.00 91.75 118 SER A C 1
ATOM 923 O O . SER A 1 118 ? 18.059 -0.902 -7.346 1.00 91.75 118 SER A O 1
ATOM 925 N N . GLN A 1 119 ? 20.040 -1.712 -6.723 1.00 93.25 119 GLN A N 1
ATOM 926 C CA . GLN A 1 119 ? 19.478 -2.610 -5.704 1.00 93.25 119 GLN A CA 1
ATOM 927 C C . GLN A 1 119 ? 18.892 -1.822 -4.529 1.00 93.25 119 GLN A C 1
ATOM 929 O O . GLN A 1 119 ? 17.774 -2.092 -4.093 1.00 93.25 119 GLN A O 1
ATOM 934 N N . TRP A 1 120 ? 19.608 -0.795 -4.060 1.00 94.44 120 TRP A N 1
ATOM 935 C CA . TRP A 1 120 ? 19.103 0.119 -3.031 1.00 94.44 120 TRP A CA 1
ATOM 936 C C . TRP A 1 120 ? 17.840 0.860 -3.469 1.00 94.44 120 TRP A C 1
ATOM 938 O O . TRP A 1 120 ? 16.951 1.085 -2.648 1.00 94.44 120 TRP A O 1
ATOM 948 N N . TYR A 1 121 ? 17.717 1.187 -4.756 1.00 96.06 121 TYR A N 1
ATOM 949 C CA . TYR A 1 121 ? 16.498 1.756 -5.316 1.00 96.06 121 TYR A CA 1
ATOM 950 C C . TYR A 1 121 ? 15.293 0.819 -5.118 1.00 96.06 121 TYR A C 1
ATOM 952 O O . TYR A 1 121 ? 14.312 1.217 -4.486 1.00 96.06 121 TYR A O 1
ATOM 960 N N . PHE A 1 122 ? 15.374 -0.447 -5.539 1.00 96.62 122 PHE A N 1
ATOM 961 C CA . PHE A 1 122 ? 14.276 -1.412 -5.353 1.00 96.62 122 PHE A CA 1
ATOM 962 C C . PHE A 1 122 ? 14.022 -1.767 -3.877 1.00 96.62 122 PHE A C 1
ATOM 964 O O . PHE A 1 122 ? 12.867 -1.924 -3.460 1.00 96.62 122 PHE A O 1
ATOM 971 N N . ALA A 1 123 ? 15.074 -1.799 -3.053 1.00 96.94 123 ALA A N 1
ATOM 972 C CA . ALA A 1 123 ? 14.951 -1.933 -1.604 1.00 96.94 123 ALA A CA 1
ATOM 973 C C . ALA A 1 123 ? 14.166 -0.761 -0.992 1.00 96.94 123 ALA A C 1
ATOM 975 O O . ALA A 1 123 ? 13.268 -0.976 -0.177 1.00 96.94 123 ALA A O 1
ATOM 976 N N . SER A 1 124 ? 14.440 0.473 -1.428 1.00 97.44 124 SER A N 1
ATOM 977 C CA . SER A 1 124 ? 13.726 1.665 -0.959 1.00 97.44 124 SER A CA 1
ATOM 978 C C . SER A 1 124 ? 12.249 1.663 -1.365 1.00 97.44 124 SER A C 1
ATOM 980 O O . SER A 1 124 ? 11.398 2.038 -0.561 1.00 97.44 124 SER A O 1
ATOM 982 N N . MET A 1 125 ? 11.924 1.160 -2.561 1.00 98.31 125 MET A N 1
ATOM 983 C CA . MET A 1 125 ? 10.540 0.980 -3.017 1.00 98.31 125 MET A CA 1
ATOM 984 C C . MET A 1 125 ? 9.805 -0.072 -2.177 1.00 98.31 125 MET A C 1
ATOM 986 O O . MET A 1 125 ? 8.666 0.145 -1.764 1.00 98.31 125 MET A O 1
ATOM 990 N N . SER A 1 126 ? 10.480 -1.176 -1.840 1.00 98.38 126 SER A N 1
ATOM 991 C CA . SER A 1 126 ? 9.940 -2.206 -0.938 1.00 98.38 126 SER A CA 1
ATOM 992 C C . SER A 1 126 ? 9.656 -1.640 0.453 1.00 98.38 126 SER A C 1
ATOM 994 O O . SER A 1 126 ? 8.571 -1.843 0.997 1.00 98.38 126 SER A O 1
ATOM 996 N N . PHE A 1 127 ? 10.601 -0.872 1.004 1.00 98.44 127 PHE A N 1
ATOM 997 C CA . PHE A 1 127 ? 10.427 -0.176 2.276 1.00 98.44 127 PHE A CA 1
ATOM 998 C C . PHE A 1 127 ? 9.253 0.811 2.233 1.00 98.44 127 PHE A C 1
ATOM 1000 O O . PHE A 1 127 ? 8.409 0.798 3.128 1.00 98.44 127 PHE A O 1
ATOM 1007 N N . LEU A 1 128 ? 9.162 1.637 1.186 1.00 98.62 128 LEU A N 1
ATOM 1008 C CA . LEU A 1 128 ? 8.095 2.625 1.033 1.00 98.62 128 LEU A CA 1
ATOM 1009 C C . LEU A 1 128 ? 6.717 1.959 0.907 1.00 98.62 128 LEU A C 1
ATOM 1011 O O . LEU A 1 128 ? 5.774 2.373 1.581 1.00 98.62 128 LEU A O 1
ATOM 1015 N N . SER A 1 129 ? 6.611 0.895 0.106 1.00 98.75 129 SER A N 1
ATOM 1016 C CA . SER A 1 129 ? 5.401 0.070 0.005 1.00 98.75 129 SER A CA 1
ATOM 1017 C C . SER A 1 129 ? 4.993 -0.494 1.366 1.00 98.75 129 SER A C 1
ATOM 1019 O O . SER A 1 129 ? 3.840 -0.353 1.778 1.00 98.75 129 SER A O 1
ATOM 1021 N N . GLY A 1 130 ? 5.950 -1.069 2.098 1.00 98.56 130 GLY A N 1
ATOM 1022 C CA . GLY A 1 130 ? 5.746 -1.597 3.443 1.00 98.56 130 GLY A CA 1
ATOM 1023 C C . GLY A 1 130 ? 5.265 -0.551 4.444 1.00 98.56 130 GLY A C 1
ATOM 1024 O O . GLY A 1 130 ? 4.311 -0.792 5.186 1.00 98.56 130 GLY A O 1
ATOM 1025 N N . LEU A 1 131 ? 5.863 0.643 4.423 1.00 98.69 131 LEU A N 1
ATOM 1026 C CA . LEU A 1 131 ? 5.472 1.769 5.269 1.00 98.69 131 LEU A CA 1
ATOM 1027 C C . LEU A 1 131 ? 4.030 2.212 4.987 1.00 98.69 131 LEU A C 1
ATOM 1029 O O . LEU A 1 131 ? 3.242 2.378 5.922 1.00 98.69 131 LEU A O 1
ATOM 1033 N N . ILE A 1 132 ? 3.664 2.367 3.710 1.00 98.62 132 ILE A N 1
ATOM 1034 C CA . ILE A 1 132 ? 2.310 2.768 3.302 1.00 98.62 132 ILE A CA 1
ATOM 1035 C C . ILE A 1 132 ? 1.287 1.700 3.708 1.00 98.62 132 ILE A C 1
ATOM 1037 O O . ILE A 1 132 ? 0.258 2.036 4.300 1.00 98.62 132 ILE A O 1
ATOM 1041 N N . LEU A 1 133 ? 1.575 0.421 3.442 1.00 98.62 133 LEU A N 1
ATOM 1042 C CA . LEU A 1 133 ? 0.696 -0.694 3.802 1.00 98.62 133 LEU A CA 1
ATOM 1043 C C . LEU A 1 133 ? 0.515 -0.818 5.320 1.00 98.62 133 LEU A C 1
ATOM 1045 O O . LEU A 1 133 ? -0.599 -1.033 5.804 1.00 98.62 133 LEU A O 1
ATOM 1049 N N . THR A 1 134 ? 1.594 -0.637 6.080 1.00 98.50 134 THR A N 1
ATOM 1050 C CA . THR A 1 134 ? 1.580 -0.737 7.541 1.00 98.50 134 THR A CA 1
ATOM 1051 C C . THR A 1 134 ? 0.802 0.417 8.169 1.00 98.50 134 THR A C 1
ATOM 1053 O O . THR A 1 134 ? -0.094 0.188 8.979 1.00 98.50 134 THR A O 1
ATOM 1056 N N . VAL A 1 135 ? 1.107 1.662 7.793 1.00 98.00 135 VAL A N 1
ATOM 1057 C CA . VAL A 1 135 ? 0.596 2.855 8.488 1.00 98.00 135 VAL A CA 1
ATOM 1058 C C . VAL A 1 135 ? -0.721 3.354 7.892 1.00 98.00 135 VAL A C 1
ATOM 1060 O O . VAL A 1 135 ? -1.702 3.541 8.620 1.00 98.00 135 VAL A O 1
ATOM 1063 N N . HIS A 1 136 ? -0.764 3.583 6.578 1.00 96.69 136 HIS A N 1
ATOM 1064 C CA . HIS A 1 136 ? -1.918 4.195 5.916 1.00 96.69 136 HIS A CA 1
ATOM 1065 C C . HIS A 1 136 ? -2.992 3.160 5.579 1.00 96.69 136 HIS A C 1
ATOM 1067 O O . HIS A 1 136 ? -4.119 3.279 6.072 1.00 96.69 136 HIS A O 1
ATOM 1073 N N . ALA A 1 137 ? -2.646 2.128 4.802 1.00 97.19 137 ALA A N 1
ATOM 1074 C CA . ALA A 1 137 ? -3.607 1.104 4.389 1.00 97.19 137 ALA A CA 1
ATOM 1075 C C . ALA A 1 137 ? -4.126 0.316 5.597 1.00 97.19 137 ALA A C 1
ATOM 1077 O O . ALA A 1 137 ? -5.334 0.140 5.742 1.00 97.19 137 ALA A O 1
ATOM 1078 N N . GLY A 1 138 ? -3.240 -0.042 6.533 1.00 97.25 138 GLY A N 1
ATOM 1079 C CA . GLY A 1 138 ? -3.623 -0.653 7.803 1.00 97.25 138 GLY A CA 1
ATOM 1080 C C . GLY A 1 138 ? -4.615 0.199 8.595 1.00 97.25 138 GLY A C 1
ATOM 1081 O O . GLY A 1 138 ? -5.512 -0.332 9.245 1.00 97.25 138 GLY A O 1
ATOM 1082 N N . GLY A 1 139 ? -4.501 1.532 8.552 1.00 96.06 139 GLY A N 1
ATOM 1083 C CA . GLY A 1 139 ? -5.445 2.445 9.208 1.00 96.06 139 GLY A CA 1
ATOM 1084 C C . GLY A 1 139 ? -6.857 2.322 8.662 1.00 96.06 139 GLY A C 1
ATOM 1085 O O . GLY A 1 139 ? -7.808 2.216 9.433 1.00 96.06 139 GLY A O 1
ATOM 1086 N N . ILE A 1 140 ? -6.969 2.295 7.338 1.00 96.06 140 ILE A N 1
ATOM 1087 C CA . ILE A 1 140 ? -8.244 2.143 6.637 1.00 96.06 140 ILE A CA 1
ATOM 1088 C C . ILE A 1 140 ? -8.813 0.742 6.866 1.00 96.06 140 ILE A C 1
ATOM 1090 O O . ILE A 1 140 ? -9.998 0.617 7.166 1.00 96.06 140 ILE A O 1
ATOM 1094 N N . LEU A 1 141 ? -7.973 -0.292 6.781 1.00 97.12 141 LEU A N 1
ATOM 1095 C CA . LEU A 1 141 ? -8.373 -1.680 6.990 1.00 97.12 141 LEU A CA 1
ATOM 1096 C C . LEU A 1 141 ? -8.948 -1.894 8.392 1.00 97.12 141 LEU A C 1
ATOM 1098 O O . LEU A 1 141 ? -10.067 -2.382 8.517 1.00 97.12 141 LEU A O 1
ATOM 1102 N N . VAL A 1 142 ? -8.206 -1.494 9.431 1.00 96.69 142 VAL A N 1
ATOM 1103 C CA . VAL A 1 142 ? -8.651 -1.625 10.825 1.00 96.69 142 VAL A CA 1
ATOM 1104 C C . VAL A 1 142 ? -9.939 -0.838 11.037 1.00 96.69 142 VAL A C 1
ATOM 1106 O O . VAL A 1 142 ? -10.899 -1.400 11.544 1.00 96.69 142 VAL A O 1
ATOM 1109 N N . GLY A 1 143 ? -10.006 0.415 10.571 1.00 94.94 143 GLY A N 1
ATOM 1110 C CA . GLY A 1 143 ? -11.211 1.236 10.713 1.00 94.94 143 GLY A CA 1
ATOM 1111 C C . GLY A 1 143 ? -12.448 0.617 10.053 1.00 94.94 143 GLY A C 1
ATOM 1112 O O . GLY A 1 143 ? -13.524 0.623 10.643 1.00 94.94 143 GLY A O 1
ATOM 1113 N N . LYS A 1 144 ? -12.299 0.029 8.859 1.00 95.56 144 LYS A N 1
ATOM 1114 C CA . LYS A 1 144 ? -13.390 -0.683 8.175 1.00 95.56 144 LYS A CA 1
ATOM 1115 C C . LYS A 1 144 ? -13.767 -1.987 8.872 1.00 95.56 144 LYS A C 1
ATOM 1117 O O . LYS A 1 144 ? -14.947 -2.312 8.933 1.00 95.56 144 LYS A O 1
ATOM 1122 N N . ALA A 1 145 ? -12.789 -2.724 9.390 1.00 96.25 145 ALA A N 1
ATOM 1123 C CA . ALA A 1 145 ? -13.015 -3.984 10.089 1.00 96.25 145 ALA A CA 1
ATOM 1124 C C . ALA A 1 145 ? -13.697 -3.802 11.448 1.00 96.25 145 ALA A C 1
ATOM 1126 O O . ALA A 1 145 ? -14.416 -4.691 11.889 1.00 96.25 145 ALA A O 1
ATOM 1127 N N . THR A 1 146 ? -13.500 -2.654 12.097 1.00 94.00 146 THR A N 1
ATOM 1128 C CA . THR A 1 146 ? -14.109 -2.351 13.395 1.00 94.00 146 THR A CA 1
ATOM 1129 C C . THR A 1 146 ? -15.324 -1.428 13.301 1.00 94.00 146 THR A C 1
ATOM 1131 O O . THR A 1 146 ? -15.829 -0.999 14.333 1.00 94.00 146 THR A O 1
ATOM 1134 N N . CYS A 1 147 ? -15.795 -1.101 12.092 1.00 91.25 147 CYS A N 1
ATOM 1135 C CA . CYS A 1 147 ? -16.868 -0.123 11.879 1.00 91.25 147 CYS A CA 1
ATOM 1136 C C . CYS A 1 147 ? -18.170 -0.510 12.599 1.00 91.25 147 CYS A C 1
ATOM 1138 O O . CYS A 1 147 ? -18.762 0.327 13.272 1.00 91.25 147 CYS A O 1
ATOM 1140 N N . SER A 1 148 ? -18.560 -1.787 12.538 1.00 89.50 148 SER A N 1
ATOM 1141 C CA . SER A 1 148 ? -19.763 -2.296 13.211 1.00 89.50 148 SER A CA 1
ATOM 1142 C C . SER A 1 148 ? -19.700 -2.137 14.732 1.00 89.50 148 SER A C 1
ATOM 1144 O O . SER A 1 148 ? -20.694 -1.797 15.361 1.00 89.50 148 SER A O 1
ATOM 1146 N N . PHE A 1 149 ? -18.520 -2.322 15.332 1.00 89.00 149 PHE A N 1
ATOM 1147 C CA . PHE A 1 149 ? -18.343 -2.155 16.777 1.00 89.00 149 PHE A CA 1
ATOM 1148 C C . PHE A 1 149 ? -18.479 -0.691 17.193 1.00 89.00 149 PHE A C 1
ATOM 1150 O O . PHE A 1 149 ? -19.052 -0.399 18.238 1.00 89.00 149 PHE A O 1
ATOM 1157 N N . THR A 1 150 ? -17.981 0.234 16.370 1.00 85.62 150 THR A N 1
ATOM 1158 C CA . THR A 1 150 ? -18.144 1.672 16.607 1.00 85.62 150 THR A CA 1
ATOM 1159 C C . THR A 1 150 ? -19.620 2.078 16.551 1.00 85.62 150 THR A C 1
ATOM 1161 O O . THR A 1 150 ? -20.073 2.835 17.405 1.00 85.62 150 THR A O 1
ATOM 1164 N N . GLU A 1 151 ? -20.388 1.535 15.601 1.00 87.31 151 GLU A N 1
ATOM 1165 C CA . GLU A 1 151 ? -21.836 1.774 15.497 1.00 87.31 151 GLU A CA 1
ATOM 1166 C C . GLU A 1 151 ? -22.604 1.256 16.727 1.00 87.31 151 GLU A C 1
ATOM 1168 O O . GLU A 1 151 ? -23.524 1.917 17.201 1.00 87.31 151 GLU A O 1
ATOM 1173 N N . GLU A 1 152 ? -22.199 0.116 17.298 1.00 86.12 152 GLU A N 1
ATOM 1174 C CA . GLU A 1 152 ? -22.806 -0.445 18.517 1.00 86.12 152 GLU A CA 1
ATOM 1175 C C . GLU A 1 152 ? -22.486 0.321 19.812 1.00 86.12 152 GLU A C 1
ATOM 1177 O O . GLU A 1 152 ? -23.197 0.155 20.814 1.00 86.12 152 GLU A O 1
ATOM 1182 N N . ILE A 1 153 ? -21.393 1.091 19.821 1.00 85.06 153 ILE A N 1
ATOM 1183 C CA . ILE A 1 153 ? -20.975 1.936 20.949 1.00 85.06 153 ILE A CA 1
ATOM 1184 C C . ILE A 1 153 ? -21.714 3.281 20.917 1.00 85.06 153 ILE A C 1
ATOM 1186 O O . ILE A 1 153 ? -22.099 3.781 21.973 1.00 85.06 153 ILE A O 1
ATOM 1190 N N . GLY A 1 154 ? -21.948 3.833 19.722 1.00 78.19 154 GLY A N 1
ATOM 1191 C CA . GLY A 1 154 ? -22.536 5.160 19.533 1.00 78.19 154 GLY A CA 1
ATOM 1192 C C . GLY A 1 154 ? -21.552 6.308 19.799 1.00 78.19 154 GLY A C 1
ATOM 1193 O O . GLY A 1 154 ? -20.509 6.132 20.430 1.00 78.19 154 GLY A O 1
ATOM 1194 N N . ASP A 1 155 ? -21.886 7.506 19.313 1.00 69.25 155 ASP A N 1
ATOM 1195 C CA . ASP A 1 155 ? -20.989 8.675 19.349 1.00 69.25 155 ASP A CA 1
ATOM 1196 C C . ASP A 1 155 ? -20.684 9.179 20.773 1.00 69.25 155 ASP A C 1
ATOM 1198 O O . ASP A 1 155 ? -19.609 9.724 21.016 1.00 69.25 155 ASP A O 1
ATOM 1202 N N . GLU A 1 156 ? -21.590 8.962 21.731 1.00 65.56 156 GLU A N 1
ATOM 1203 C CA . GLU A 1 156 ? -21.397 9.357 23.136 1.00 65.56 156 GLU A CA 1
ATOM 1204 C C . GLU A 1 156 ? -20.402 8.452 23.885 1.00 65.56 156 GLU A C 1
ATOM 1206 O O . GLU A 1 156 ? -19.879 8.836 24.927 1.00 65.56 156 GLU A O 1
ATOM 1211 N N . GLY A 1 157 ? -20.110 7.253 23.366 1.00 62.84 157 GLY A N 1
ATOM 1212 C CA . GLY A 1 157 ? -19.262 6.267 24.042 1.00 62.84 157 GLY A CA 1
ATOM 1213 C C . GLY A 1 157 ? -17.754 6.425 23.806 1.00 62.84 157 GLY A C 1
ATOM 1214 O O . GLY A 1 157 ? -16.973 5.679 24.400 1.00 62.84 157 GLY A O 1
ATOM 1215 N N . ILE A 1 158 ? -17.319 7.349 22.937 1.00 68.50 158 ILE A N 1
ATOM 1216 C CA . ILE A 1 158 ? -15.903 7.539 22.574 1.00 68.50 158 ILE A CA 1
ATOM 1217 C C . ILE A 1 158 ? -15.484 8.995 22.817 1.00 68.50 158 ILE A C 1
ATOM 1219 O O . ILE A 1 158 ? -15.410 9.811 21.897 1.00 68.50 158 ILE A O 1
ATOM 1223 N N . GLU A 1 159 ? -15.155 9.321 24.066 1.00 70.44 159 GLU A N 1
ATOM 1224 C CA . GLU A 1 159 ? -14.527 10.600 24.403 1.00 70.44 159 GLU A CA 1
ATOM 1225 C C . GLU A 1 159 ? -13.045 10.617 23.987 1.00 70.44 159 GLU A C 1
ATOM 1227 O O . GLU A 1 159 ? -12.296 9.664 24.213 1.00 70.44 159 GLU A O 1
ATOM 1232 N N . GLY A 1 160 ? -12.586 11.711 23.372 1.00 77.50 160 GLY A N 1
ATOM 1233 C CA . GLY A 1 160 ? -11.179 11.866 23.010 1.00 77.50 160 GLY A CA 1
ATOM 1234 C C . GLY A 1 160 ? -10.883 13.021 22.057 1.00 77.50 160 GLY A C 1
ATOM 1235 O O . GLY A 1 160 ? -11.766 13.735 21.582 1.00 77.50 160 GLY A O 1
ATOM 1236 N N . LEU A 1 161 ? -9.596 13.207 21.751 1.00 83.75 161 LEU A N 1
ATOM 1237 C CA . LEU A 1 161 ? -9.148 14.218 20.792 1.00 83.75 161 LEU A CA 1
ATOM 1238 C C . LEU A 1 161 ? -9.634 13.898 19.373 1.00 83.75 161 LEU A C 1
ATOM 1240 O O . LEU A 1 161 ? -9.626 12.747 18.929 1.00 83.75 161 LEU A O 1
ATOM 1244 N N . LYS A 1 162 ? -9.946 14.943 18.598 1.00 84.06 162 LYS A N 1
ATOM 1245 C CA . LYS A 1 162 ? -10.297 14.817 17.178 1.00 84.06 162 LYS A CA 1
ATOM 1246 C C . LYS A 1 162 ? -9.173 14.111 16.405 1.00 84.06 162 LYS A C 1
ATOM 1248 O O . LYS A 1 162 ? -8.074 14.642 16.278 1.00 84.06 162 LYS A O 1
ATOM 1253 N N . ASN A 1 163 ? -9.467 12.942 15.831 1.00 86.62 163 ASN A N 1
ATOM 1254 C CA . ASN A 1 163 ? -8.502 12.040 15.176 1.00 86.62 163 ASN A CA 1
ATOM 1255 C C . ASN A 1 163 ? -7.407 11.454 16.097 1.00 86.62 163 ASN A C 1
ATOM 1257 O O . ASN A 1 163 ? -6.433 10.907 15.581 1.00 86.62 163 ASN A O 1
ATOM 1261 N N . GLY A 1 164 ? -7.541 11.518 17.426 1.00 88.25 164 GLY A N 1
ATOM 1262 C CA . GLY A 1 164 ? -6.533 11.005 18.365 1.00 88.25 164 GLY A CA 1
ATOM 1263 C C . GLY A 1 164 ? -6.193 9.533 18.117 1.00 88.25 164 GLY A C 1
ATOM 1264 O O . GLY A 1 164 ? -5.034 9.199 17.880 1.00 88.25 164 GLY A O 1
ATOM 1265 N N . GLY A 1 165 ? -7.212 8.671 18.025 1.00 88.00 165 GLY A N 1
ATOM 1266 C CA . GLY A 1 165 ? -7.027 7.244 17.725 1.00 88.00 165 GLY A CA 1
ATOM 1267 C C . GLY A 1 165 ? -6.332 6.973 16.383 1.00 88.00 165 GLY A C 1
ATOM 1268 O O . GLY A 1 165 ? -5.546 6.034 16.273 1.00 88.00 165 GLY A O 1
ATOM 1269 N N . LYS A 1 166 ? -6.539 7.835 15.374 1.00 90.88 166 LYS A N 1
ATOM 1270 C CA . LYS A 1 166 ? -5.848 7.732 14.079 1.00 90.88 166 LYS A CA 1
ATOM 1271 C C . LYS A 1 166 ? -4.345 7.971 14.234 1.00 90.88 166 LYS A C 1
ATOM 1273 O O . LYS A 1 166 ? -3.560 7.183 13.711 1.00 90.88 166 LYS A O 1
ATOM 1278 N N . TYR A 1 167 ? -3.949 9.034 14.936 1.00 94.38 167 TYR A N 1
ATOM 1279 C CA . TYR A 1 167 ? -2.535 9.357 15.151 1.00 94.38 167 TYR A CA 1
ATOM 1280 C C . TYR A 1 167 ? -1.843 8.340 16.059 1.00 94.38 167 TYR A C 1
ATOM 1282 O O . TYR A 1 167 ? -0.746 7.896 15.730 1.00 94.38 167 TYR A O 1
ATOM 1290 N N . ILE A 1 168 ? -2.502 7.910 17.140 1.00 92.94 168 ILE A N 1
ATOM 1291 C CA . ILE A 1 168 ? -2.000 6.842 18.018 1.00 92.94 168 ILE A CA 1
ATOM 1292 C C . ILE A 1 168 ? -1.756 5.570 17.199 1.00 92.94 168 ILE A C 1
ATOM 1294 O O . ILE A 1 168 ? -0.652 5.032 17.205 1.00 92.94 168 ILE A O 1
ATOM 1298 N N . GLY A 1 169 ? -2.740 5.146 16.401 1.00 94.50 169 GLY A N 1
ATOM 1299 C CA . GLY A 1 169 ? -2.594 3.969 15.548 1.00 94.50 169 GLY A CA 1
ATOM 1300 C C . GLY A 1 169 ? -1.507 4.116 14.476 1.00 94.50 169 GLY A C 1
ATOM 1301 O O . GLY A 1 169 ? -0.897 3.123 14.087 1.00 94.50 169 GLY A O 1
ATOM 1302 N N . TRP A 1 170 ? -1.241 5.320 13.959 1.00 96.81 170 TRP A N 1
ATOM 1303 C CA . TRP A 1 170 ? -0.105 5.552 13.057 1.00 96.81 170 TRP A CA 1
ATOM 1304 C C . TRP A 1 170 ? 1.236 5.375 13.767 1.00 96.81 170 TRP A C 1
ATOM 1306 O O . TRP A 1 170 ? 2.093 4.657 13.255 1.00 96.81 170 TRP A O 1
ATOM 1316 N N . LEU A 1 171 ? 1.393 5.977 14.947 1.00 96.44 171 LEU A N 1
ATOM 1317 C CA . LEU A 1 171 ? 2.621 5.885 15.735 1.00 96.44 171 LEU A CA 1
ATOM 1318 C C . LEU A 1 171 ? 2.911 4.446 16.160 1.00 96.44 171 LEU A C 1
ATOM 1320 O O . LEU A 1 171 ? 4.025 3.973 15.968 1.00 96.44 171 LEU A O 1
ATOM 1324 N N . GLU A 1 172 ? 1.917 3.722 16.671 1.00 96.12 172 GLU A N 1
ATOM 1325 C CA . GLU A 1 172 ? 2.094 2.334 17.109 1.00 96.12 172 GLU A CA 1
ATOM 1326 C C . GLU A 1 172 ? 2.564 1.430 15.974 1.00 96.12 172 GLU A C 1
ATOM 1328 O O . GLU A 1 172 ? 3.540 0.702 16.123 1.00 96.12 172 GLU A O 1
ATOM 1333 N N . ARG A 1 173 ? 1.912 1.500 14.810 1.00 97.75 173 ARG A N 1
ATOM 1334 C CA . ARG A 1 173 ? 2.265 0.648 13.667 1.00 97.75 173 ARG A CA 1
ATOM 1335 C C . ARG A 1 173 ? 3.614 1.016 13.068 1.00 97.75 173 ARG A C 1
ATOM 1337 O O . ARG A 1 173 ? 4.363 0.126 12.674 1.00 97.75 173 ARG A O 1
ATOM 1344 N N . PHE A 1 174 ? 3.947 2.306 13.052 1.00 98.12 174 PHE A N 1
ATOM 1345 C CA . PHE A 1 174 ? 5.286 2.754 12.693 1.00 98.12 174 PHE A CA 1
ATOM 1346 C C . PHE A 1 174 ? 6.342 2.200 13.659 1.00 98.12 174 PHE A C 1
ATOM 1348 O O . PHE A 1 174 ? 7.345 1.663 13.202 1.00 98.12 174 PHE A O 1
ATOM 1355 N N . LEU A 1 175 ? 6.105 2.265 14.974 1.00 97.81 175 LEU A N 1
ATOM 1356 C CA . LEU A 1 175 ? 7.019 1.725 15.984 1.00 97.81 175 LEU A CA 1
ATOM 1357 C C . LEU A 1 175 ? 7.169 0.203 15.878 1.00 97.81 175 LEU A C 1
ATOM 1359 O O . LEU A 1 175 ? 8.284 -0.294 15.993 1.00 97.81 175 LEU A O 1
ATOM 1363 N N . VAL A 1 176 ? 6.086 -0.533 15.601 1.00 97.81 176 VAL A N 1
ATOM 1364 C CA . VAL A 1 176 ? 6.142 -1.981 15.329 1.00 97.81 176 VAL A CA 1
ATOM 1365 C C . VAL A 1 176 ? 7.084 -2.272 14.163 1.00 97.81 176 VAL A C 1
ATOM 1367 O O . VAL A 1 176 ? 7.997 -3.086 14.304 1.00 97.81 176 VAL A O 1
ATOM 1370 N N . MET A 1 177 ? 6.900 -1.582 13.033 1.00 98.25 177 MET A N 1
ATOM 1371 C CA . MET A 1 177 ? 7.750 -1.771 11.859 1.00 98.25 177 MET A CA 1
ATOM 1372 C C . MET A 1 177 ? 9.196 -1.363 12.132 1.00 98.25 177 MET A C 1
ATOM 1374 O O . MET A 1 177 ? 10.114 -2.097 11.779 1.00 98.25 177 MET A O 1
ATOM 1378 N N . LEU A 1 178 ? 9.406 -0.228 12.802 1.00 97.81 178 LEU A N 1
ATOM 1379 C CA . LEU A 1 178 ? 10.729 0.258 13.176 1.00 97.81 178 LEU A CA 1
ATOM 1380 C C . LEU A 1 178 ? 11.472 -0.772 14.029 1.00 97.81 178 LEU A C 1
ATOM 1382 O O . LEU A 1 178 ? 12.577 -1.162 13.664 1.00 97.81 178 LEU A O 1
ATOM 1386 N N . PHE A 1 179 ? 10.864 -1.235 15.125 1.00 97.50 179 PHE A N 1
ATOM 1387 C CA . PHE A 1 179 ? 11.463 -2.222 16.022 1.00 97.50 179 PHE A CA 1
ATOM 1388 C C . PHE A 1 179 ? 11.786 -3.532 15.311 1.00 97.50 179 PHE A C 1
ATOM 1390 O O . PHE A 1 179 ? 12.837 -4.115 15.574 1.00 97.50 179 PHE A O 1
ATOM 1397 N N . LEU A 1 180 ? 10.938 -3.974 14.381 1.00 96.06 180 LEU A N 1
ATOM 1398 C CA . LEU A 1 180 ? 11.235 -5.158 13.584 1.00 96.06 180 LEU A CA 1
ATOM 1399 C C . LEU A 1 180 ? 12.437 -4.927 12.652 1.00 96.06 180 LEU A C 1
ATOM 1401 O O . LEU A 1 180 ? 13.359 -5.740 12.628 1.00 96.06 180 LEU A O 1
ATOM 1405 N N . LEU A 1 181 ? 12.463 -3.807 11.921 1.00 95.25 181 LEU A N 1
ATOM 1406 C CA . LEU A 1 181 ? 13.514 -3.505 10.944 1.00 95.25 181 LEU A CA 1
ATOM 1407 C C . LEU A 1 181 ? 14.889 -3.267 11.584 1.00 95.25 181 LEU A C 1
ATOM 1409 O O . LEU A 1 181 ? 15.898 -3.612 10.973 1.00 95.25 181 LEU A O 1
ATOM 1413 N N . ILE A 1 182 ? 14.950 -2.743 12.814 1.00 96.00 182 ILE A N 1
ATOM 1414 C CA . ILE A 1 182 ? 16.209 -2.598 13.571 1.00 96.00 182 ILE A CA 1
ATOM 1415 C C . ILE A 1 182 ? 16.590 -3.860 14.369 1.00 96.00 182 ILE A C 1
ATOM 1417 O O . ILE A 1 182 ? 17.506 -3.808 15.188 1.00 96.00 182 ILE A O 1
ATOM 1421 N N . ASN A 1 183 ? 15.903 -4.987 14.146 1.00 95.00 183 ASN A N 1
ATOM 1422 C CA . ASN A 1 183 ? 16.111 -6.263 14.843 1.00 95.00 183 ASN A CA 1
ATOM 1423 C C . ASN A 1 183 ? 15.946 -6.178 16.373 1.00 95.00 183 ASN A C 1
ATOM 1425 O O . ASN A 1 183 ? 16.671 -6.823 17.127 1.00 95.00 183 ASN A O 1
ATOM 1429 N N . GLN A 1 184 ? 14.972 -5.396 16.840 1.00 96.31 184 GLN A N 1
ATOM 1430 C CA . GLN A 1 184 ? 14.606 -5.251 18.254 1.00 96.31 184 GLN A CA 1
ATOM 1431 C C . GLN A 1 184 ? 13.149 -5.682 18.513 1.00 96.31 184 GLN A C 1
ATOM 1433 O O . GLN A 1 184 ? 12.352 -4.890 19.024 1.00 96.31 184 GLN A O 1
ATOM 1438 N N . PRO A 1 185 ? 12.757 -6.938 18.211 1.00 93.31 185 PRO A N 1
ATOM 1439 C CA . PRO A 1 185 ? 11.374 -7.398 18.383 1.00 93.31 185 PRO A CA 1
ATOM 1440 C C . PRO A 1 185 ? 10.892 -7.329 19.843 1.00 93.31 185 PRO A C 1
ATOM 1442 O O . PRO A 1 185 ? 9.699 -7.158 20.086 1.00 93.31 185 PRO A O 1
ATOM 1445 N N . THR A 1 186 ? 11.801 -7.367 20.826 1.00 95.00 186 THR A N 1
ATOM 1446 C CA . THR A 1 186 ? 11.485 -7.158 22.251 1.00 95.00 186 THR A CA 1
ATOM 1447 C C . THR A 1 186 ? 10.813 -5.803 22.506 1.00 95.00 186 THR A C 1
ATOM 1449 O O . THR A 1 186 ? 9.916 -5.708 23.345 1.00 95.00 186 THR A O 1
ATOM 1452 N N . GLY A 1 187 ? 11.176 -4.763 21.743 1.00 94.38 187 GLY A N 1
ATOM 1453 C CA . GLY A 1 187 ? 10.551 -3.439 21.829 1.00 94.38 187 GLY A CA 1
ATOM 1454 C C . GLY A 1 187 ? 9.062 -3.454 21.472 1.00 94.38 187 GLY A C 1
ATOM 1455 O O . GLY A 1 187 ? 8.278 -2.699 22.044 1.00 94.38 187 GLY A O 1
ATOM 1456 N N . ILE A 1 188 ? 8.639 -4.375 20.600 1.00 94.31 188 ILE A N 1
ATOM 1457 C CA . ILE A 1 188 ? 7.227 -4.562 20.240 1.00 94.31 188 ILE A CA 1
ATOM 1458 C C . ILE A 1 188 ? 6.440 -5.100 21.441 1.00 94.31 188 ILE A C 1
ATOM 1460 O O . ILE A 1 188 ? 5.344 -4.620 21.725 1.00 94.31 188 ILE A O 1
ATOM 1464 N N . GLY A 1 189 ? 7.017 -6.047 22.188 1.00 92.56 189 GLY A N 1
ATOM 1465 C CA . GLY A 1 189 ? 6.421 -6.565 23.422 1.00 92.56 189 GLY A CA 1
ATOM 1466 C C . GLY A 1 189 ? 6.240 -5.474 24.479 1.00 92.56 189 GLY A C 1
ATOM 1467 O O . GLY A 1 189 ? 5.167 -5.367 25.072 1.00 92.56 189 GLY A O 1
ATOM 1468 N N . PHE A 1 190 ? 7.247 -4.610 24.655 1.00 93.25 190 PHE A N 1
ATOM 1469 C CA . PHE A 1 190 ? 7.148 -3.450 25.546 1.00 93.25 190 PHE A CA 1
ATOM 1470 C C . PHE A 1 190 ? 6.043 -2.480 25.108 1.00 93.25 190 PHE A C 1
ATOM 1472 O O . PHE A 1 190 ? 5.253 -2.042 25.941 1.00 93.25 190 PHE A O 1
ATOM 1479 N N . LEU A 1 191 ? 5.937 -2.191 23.807 1.00 93.38 191 LEU A N 1
ATOM 1480 C CA . LEU A 1 191 ? 4.895 -1.322 23.257 1.00 93.38 191 LEU A CA 1
ATOM 1481 C C . LEU A 1 191 ? 3.481 -1.861 23.546 1.00 93.38 191 LEU A C 1
ATOM 1483 O O . LEU A 1 191 ? 2.614 -1.108 23.993 1.00 93.38 191 LEU A O 1
ATOM 1487 N N . ILE A 1 192 ? 3.254 -3.164 23.346 1.00 90.62 192 ILE A N 1
ATOM 1488 C CA . ILE A 1 192 ? 1.967 -3.820 23.641 1.00 90.62 192 ILE A CA 1
ATOM 1489 C C . ILE A 1 192 ? 1.669 -3.793 25.147 1.00 90.62 192 ILE A C 1
ATOM 1491 O O . ILE A 1 192 ? 0.543 -3.486 25.552 1.00 90.62 192 ILE A O 1
ATOM 1495 N N . ALA A 1 193 ? 2.668 -4.084 25.985 1.00 90.75 193 ALA A N 1
ATOM 1496 C CA . ALA A 1 193 ? 2.519 -4.078 27.438 1.00 90.75 193 ALA A CA 1
ATOM 1497 C C . ALA A 1 193 ? 2.188 -2.675 27.968 1.00 90.75 193 ALA A C 1
ATOM 1499 O O . ALA A 1 193 ? 1.231 -2.517 28.726 1.00 90.75 193 ALA A O 1
ATOM 1500 N N . ALA A 1 194 ? 2.916 -1.652 27.511 1.00 90.19 194 ALA A N 1
ATOM 1501 C CA . ALA A 1 194 ? 2.681 -0.260 27.879 1.00 90.19 194 ALA A CA 1
ATOM 1502 C C . ALA A 1 194 ? 1.253 0.177 27.522 1.00 90.19 194 ALA A C 1
ATOM 1504 O O . ALA A 1 194 ? 0.544 0.720 28.369 1.00 90.19 194 ALA A O 1
ATOM 1505 N N . LYS A 1 195 ? 0.789 -0.138 26.305 1.00 87.06 195 LYS A N 1
ATOM 1506 C CA . LYS A 1 195 ? -0.587 0.154 25.883 1.00 87.06 195 LYS A CA 1
ATOM 1507 C C . LYS A 1 195 ? -1.630 -0.551 26.754 1.00 87.06 195 LYS A C 1
ATOM 1509 O O . LYS A 1 195 ? -2.631 0.057 27.128 1.00 87.06 195 LYS A O 1
ATOM 1514 N N . SER A 1 196 ? -1.391 -1.816 27.093 1.00 84.62 196 SER A N 1
ATOM 1515 C CA . SER A 1 196 ? -2.306 -2.603 27.927 1.00 84.62 196 SER A CA 1
ATOM 1516 C C . SER A 1 196 ? -2.434 -2.006 29.332 1.00 84.62 196 SER A C 1
ATOM 1518 O O . SER A 1 196 ? -3.549 -1.834 29.813 1.00 84.62 196 SER A O 1
ATOM 1520 N N . ILE A 1 197 ? -1.316 -1.609 29.956 1.00 85.81 197 ILE A N 1
ATOM 1521 C CA . ILE A 1 197 ? -1.296 -0.974 31.286 1.00 85.81 197 ILE A CA 1
ATOM 1522 C C . ILE A 1 197 ? -2.100 0.329 31.294 1.00 85.81 197 ILE A C 1
ATOM 1524 O O . ILE A 1 197 ? -2.925 0.527 32.185 1.00 85.81 197 ILE A O 1
ATOM 1528 N N . LEU A 1 198 ? -1.905 1.190 30.290 1.00 79.69 198 LEU A N 1
ATOM 1529 C CA . LEU A 1 198 ? -2.646 2.452 30.181 1.00 79.69 198 LEU A CA 1
ATOM 1530 C C . LEU A 1 198 ? -4.156 2.218 30.042 1.00 79.69 198 LEU A C 1
ATOM 1532 O O . LEU A 1 198 ? -4.946 2.982 30.587 1.00 79.69 198 LEU A O 1
ATOM 1536 N N . ARG A 1 199 ? -4.561 1.128 29.381 1.00 74.25 199 ARG A N 1
ATOM 1537 C CA . ARG A 1 199 ? -5.975 0.799 29.177 1.00 74.25 199 ARG A CA 1
ATOM 1538 C C . ARG A 1 199 ? -6.652 0.189 30.408 1.00 74.25 199 ARG A C 1
ATOM 1540 O O . ARG A 1 199 ? -7.844 0.412 30.602 1.00 74.25 199 ARG A O 1
ATOM 1547 N N . PHE A 1 200 ? -5.926 -0.546 31.255 1.00 67.62 200 PHE A N 1
ATOM 1548 C CA . PHE A 1 200 ? -6.494 -1.127 32.483 1.00 67.62 200 PHE A CA 1
ATOM 1549 C C . PHE A 1 200 ? -7.021 -0.065 33.464 1.00 67.62 200 PHE A C 1
ATOM 1551 O O . PHE A 1 200 ? -7.967 -0.340 34.196 1.00 67.62 200 PHE A O 1
ATOM 1558 N N . GLY A 1 201 ? -6.460 1.150 33.461 1.00 64.12 201 GLY A N 1
ATOM 1559 C CA . GLY A 1 201 ? -6.906 2.250 34.328 1.00 64.12 201 GLY A CA 1
ATOM 1560 C C . GLY A 1 201 ? -8.201 2.950 33.889 1.00 64.12 201 GLY A C 1
ATOM 1561 O O . GLY A 1 201 ? -8.765 3.728 34.662 1.00 64.12 201 GLY A O 1
ATOM 1562 N N . GLU A 1 202 ? -8.676 2.686 32.668 1.00 63.50 202 GLU A N 1
ATOM 1563 C CA . GLU A 1 202 ? -9.818 3.374 32.045 1.00 63.50 202 GLU A CA 1
ATOM 1564 C C . GLU A 1 202 ? -11.139 2.596 32.149 1.00 63.50 202 GLU A C 1
ATOM 1566 O O . GLU A 1 202 ? -12.173 3.123 31.759 1.00 63.50 202 GLU A O 1
ATOM 1571 N N . ILE A 1 203 ? -11.127 1.363 32.670 1.00 64.62 203 ILE A N 1
ATOM 1572 C CA . ILE A 1 203 ? -12.322 0.515 32.793 1.00 64.62 203 ILE A CA 1
ATOM 1573 C C . ILE A 1 203 ? -12.850 0.623 34.226 1.00 64.62 203 ILE A C 1
ATOM 1575 O O . ILE A 1 203 ? -12.343 -0.033 35.135 1.00 64.62 203 ILE A O 1
ATOM 1579 N N . LYS A 1 204 ? -13.857 1.468 34.438 1.00 60.31 204 LYS A N 1
ATOM 1580 C CA . LYS A 1 204 ? -14.459 1.738 35.749 1.00 60.31 204 LYS A CA 1
ATOM 1581 C C . LYS A 1 204 ? -15.905 1.244 35.858 1.00 60.31 204 LYS A C 1
ATOM 1583 O O . LYS A 1 204 ? -16.320 0.919 36.967 1.00 60.31 204 LYS A O 1
ATOM 1588 N N . ASN A 1 205 ? -16.656 1.124 34.752 1.00 62.66 205 ASN A N 1
ATOM 1589 C CA . ASN A 1 205 ? -18.097 0.805 34.783 1.00 62.66 205 ASN A CA 1
ATOM 1590 C C . ASN A 1 205 ? -18.561 -0.245 33.751 1.00 62.66 205 ASN A C 1
ATOM 1592 O O . ASN A 1 205 ? -17.955 -0.440 32.702 1.00 62.66 205 ASN A O 1
ATOM 1596 N N . ALA A 1 206 ? -19.720 -0.875 34.000 1.00 57.62 206 ALA A N 1
ATOM 1597 C CA . ALA A 1 206 ? -20.331 -1.866 33.099 1.00 57.62 206 ALA A CA 1
ATOM 1598 C C . ALA A 1 206 ? -20.724 -1.306 31.710 1.00 57.62 206 ALA A C 1
ATOM 1600 O O . ALA A 1 206 ? -20.732 -2.056 30.735 1.00 57.62 206 ALA A O 1
ATOM 1601 N N . GLY A 1 207 ? -21.000 0.003 31.603 1.00 61.84 207 GLY A N 1
ATOM 1602 C CA . GLY A 1 207 ? -21.267 0.691 30.329 1.00 61.84 207 GLY A CA 1
ATOM 1603 C C . GLY A 1 207 ? -20.032 0.840 29.427 1.00 61.84 207 GLY A C 1
ATOM 1604 O O . GLY A 1 207 ? -20.162 0.937 28.212 1.00 61.84 207 GLY A O 1
ATOM 1605 N N . GLU A 1 208 ? -18.826 0.760 29.993 1.00 72.69 208 GLU A N 1
ATOM 1606 C CA . GLU A 1 208 ? -17.553 0.902 29.268 1.00 72.69 208 GLU A CA 1
ATOM 1607 C C . GLU A 1 208 ? -17.049 -0.435 28.699 1.00 72.69 208 GLU A C 1
ATOM 1609 O O . GLU A 1 208 ? -16.040 -0.482 27.992 1.00 72.69 208 GLU A O 1
ATOM 1614 N N . ARG A 1 209 ? -17.760 -1.540 28.965 1.00 81.31 209 ARG A N 1
ATOM 1615 C CA . ARG A 1 209 ? -17.362 -2.881 28.523 1.00 81.31 209 ARG A CA 1
ATOM 1616 C C . ARG A 1 209 ? -17.243 -2.983 27.003 1.00 81.31 209 ARG A C 1
ATOM 1618 O O . ARG A 1 209 ? -16.234 -3.485 26.517 1.00 81.31 209 ARG A O 1
ATOM 1625 N N . LYS A 1 210 ? -18.223 -2.465 26.255 1.00 84.44 210 LYS A N 1
ATOM 1626 C CA . LYS A 1 210 ? -18.180 -2.459 24.781 1.00 84.44 210 LYS A CA 1
ATOM 1627 C C . LYS A 1 210 ? -16.977 -1.673 24.251 1.00 84.44 210 LYS A C 1
ATOM 1629 O O . LYS A 1 210 ? -16.310 -2.110 23.320 1.00 84.44 210 LYS A O 1
ATOM 1634 N N . VAL A 1 211 ? -16.652 -0.545 24.887 1.00 84.69 211 VAL A N 1
ATOM 1635 C CA . VAL A 1 211 ? -15.490 0.286 24.532 1.00 84.69 211 VAL A CA 1
ATOM 1636 C C . VAL A 1 211 ? -14.183 -0.450 24.842 1.00 84.69 211 VAL A C 1
ATOM 1638 O O . VAL A 1 211 ? -13.222 -0.380 24.075 1.00 84.69 211 VAL A O 1
ATOM 1641 N N . ALA A 1 212 ? -14.114 -1.171 25.964 1.00 84.88 212 ALA A N 1
ATOM 1642 C CA . ALA A 1 212 ? -12.977 -2.023 26.304 1.00 84.88 212 ALA A CA 1
ATOM 1643 C C . ALA A 1 212 ? -12.780 -3.142 25.271 1.00 84.88 212 ALA A C 1
ATOM 1645 O O . ALA A 1 212 ? -11.675 -3.289 24.750 1.00 84.88 212 ALA A O 1
ATOM 1646 N N . GLU A 1 213 ? -13.846 -3.865 24.921 1.00 86.69 213 GLU A N 1
ATOM 1647 C CA . GLU A 1 213 ? -13.829 -4.924 23.905 1.00 86.69 213 GLU A CA 1
ATOM 1648 C C . GLU A 1 213 ? -13.393 -4.377 22.535 1.00 86.69 213 GLU A C 1
ATOM 1650 O O . GLU A 1 213 ? -12.459 -4.915 21.938 1.00 86.69 213 GLU A O 1
ATOM 1655 N N . TYR A 1 214 ? -13.959 -3.252 22.083 1.00 89.06 214 TYR A N 1
ATOM 1656 C CA . TYR A 1 214 ? -13.550 -2.572 20.847 1.00 89.06 214 TYR A CA 1
ATOM 1657 C C . TYR A 1 214 ? -12.063 -2.201 20.840 1.00 89.06 214 TYR A C 1
ATOM 1659 O O . TYR A 1 214 ? -11.365 -2.473 19.862 1.00 89.06 214 TYR A O 1
ATOM 1667 N N . ILE A 1 215 ? -11.546 -1.616 21.927 1.00 87.31 215 ILE A N 1
ATOM 1668 C CA . ILE A 1 215 ? -10.135 -1.215 21.991 1.00 87.31 215 ILE A CA 1
ATOM 1669 C C . ILE A 1 215 ? -9.207 -2.428 21.994 1.00 87.31 215 ILE A C 1
ATOM 1671 O O . ILE A 1 215 ? -8.171 -2.393 21.325 1.00 87.31 215 ILE A O 1
ATOM 1675 N N . ILE A 1 216 ? -9.567 -3.502 22.698 1.00 89.00 216 ILE A N 1
ATOM 1676 C CA . ILE A 1 216 ? -8.787 -4.744 22.714 1.00 89.00 216 ILE A CA 1
ATOM 1677 C C . ILE A 1 216 ? -8.769 -5.369 21.313 1.00 89.00 216 ILE A C 1
ATOM 1679 O O . ILE A 1 216 ? -7.688 -5.606 20.770 1.00 89.00 216 ILE A O 1
ATOM 1683 N N . ILE A 1 217 ? -9.937 -5.563 20.693 1.00 91.94 217 ILE A N 1
ATOM 1684 C CA . ILE A 1 217 ? -10.067 -6.141 19.346 1.00 91.94 217 ILE A CA 1
ATOM 1685 C C . ILE A 1 217 ? -9.312 -5.290 18.319 1.00 91.94 217 ILE A C 1
ATOM 1687 O O . ILE A 1 217 ? -8.495 -5.811 17.557 1.00 91.94 217 ILE A O 1
ATOM 1691 N N . GLY A 1 218 ? -9.526 -3.971 18.326 1.00 92.62 218 GLY A N 1
ATOM 1692 C CA . GLY A 1 218 ? -8.866 -3.043 17.409 1.00 92.62 218 GLY A CA 1
ATOM 1693 C C . GLY A 1 218 ? -7.348 -3.019 17.585 1.00 92.62 218 GLY A C 1
ATOM 1694 O O . GLY A 1 218 ? -6.608 -2.962 16.602 1.00 92.62 218 GLY A O 1
ATOM 1695 N N . THR A 1 219 ? -6.867 -3.129 18.826 1.00 91.88 219 THR A N 1
ATOM 1696 C CA . THR A 1 219 ? -5.435 -3.222 19.126 1.00 91.88 219 THR A CA 1
ATOM 1697 C C . THR A 1 219 ? -4.843 -4.510 18.563 1.00 91.88 219 THR A C 1
ATOM 1699 O O . THR A 1 219 ? -3.893 -4.433 17.787 1.00 91.88 219 THR A O 1
ATOM 1702 N N . PHE A 1 220 ? -5.415 -5.677 18.871 1.00 93.38 220 PHE A N 1
ATOM 1703 C CA . PHE A 1 220 ? -4.910 -6.953 18.354 1.00 93.38 220 PHE A CA 1
ATOM 1704 C C . PHE A 1 220 ? -4.919 -7.011 16.825 1.00 93.38 220 PHE A C 1
ATOM 1706 O O . PHE A 1 220 ? -3.930 -7.434 16.227 1.00 93.38 220 PHE A O 1
ATOM 1713 N N . LEU A 1 221 ? -5.985 -6.521 16.185 1.00 96.06 221 LEU A N 1
ATOM 1714 C CA . LEU A 1 221 ? -6.068 -6.462 14.727 1.00 96.06 221 LEU A CA 1
ATOM 1715 C C . LEU A 1 221 ? -4.989 -5.545 14.129 1.00 96.06 221 LEU A C 1
ATOM 1717 O O . LEU A 1 221 ? -4.314 -5.919 13.170 1.00 96.06 221 LEU A O 1
ATOM 1721 N N . SER A 1 222 ? -4.795 -4.358 14.712 1.00 96.06 222 SER A N 1
ATOM 1722 C CA . SER A 1 222 ? -3.795 -3.383 14.261 1.00 96.06 222 SER A CA 1
ATOM 1723 C C . SER A 1 222 ? -2.362 -3.902 14.417 1.00 96.06 222 SER A C 1
ATOM 1725 O O . SER A 1 222 ? -1.571 -3.803 13.477 1.00 96.06 222 SER A O 1
ATOM 1727 N N . PHE A 1 223 ? -2.033 -4.499 15.568 1.00 94.62 223 PHE A N 1
ATOM 1728 C CA . PHE A 1 223 ? -0.720 -5.101 15.813 1.00 94.62 223 PHE A CA 1
ATOM 1729 C C . PHE A 1 223 ? -0.468 -6.309 14.912 1.00 94.62 223 PHE A C 1
ATOM 1731 O O . PHE A 1 223 ? 0.612 -6.408 14.336 1.00 94.62 223 PHE A O 1
ATOM 1738 N N . GLY A 1 224 ? -1.457 -7.193 14.747 1.00 96.50 224 GLY A N 1
ATOM 1739 C CA . GLY A 1 224 ? -1.353 -8.348 13.855 1.00 96.50 224 GLY A CA 1
ATOM 1740 C C . GLY A 1 224 ? -1.075 -7.936 12.410 1.00 96.50 224 GLY A C 1
ATOM 1741 O O . GLY A 1 224 ? -0.151 -8.459 11.788 1.00 96.50 224 GLY A O 1
ATOM 1742 N N . TRP A 1 225 ? -1.806 -6.936 11.902 1.00 98.06 225 TRP A N 1
ATOM 1743 C CA . TRP A 1 225 ? -1.557 -6.370 10.574 1.00 98.06 225 TRP A CA 1
ATOM 1744 C C . TRP A 1 225 ? -0.156 -5.764 10.456 1.00 98.06 225 TRP A C 1
ATOM 1746 O O . TRP A 1 225 ? 0.579 -6.081 9.522 1.00 98.06 225 TRP A O 1
ATOM 1756 N N . ALA A 1 226 ? 0.237 -4.911 11.406 1.00 98.00 226 ALA A N 1
ATOM 1757 C CA . ALA A 1 226 ? 1.534 -4.247 11.357 1.00 98.00 226 ALA A CA 1
ATOM 1758 C C . ALA A 1 226 ? 2.696 -5.240 11.421 1.00 98.00 226 ALA A C 1
ATOM 1760 O O . ALA A 1 226 ? 3.640 -5.100 10.651 1.00 98.00 226 ALA A O 1
ATOM 1761 N N . LEU A 1 227 ? 2.615 -6.263 12.275 1.00 97.56 227 LEU A N 1
ATOM 1762 C CA . LEU A 1 227 ? 3.612 -7.331 12.347 1.00 97.56 227 LEU A CA 1
ATOM 1763 C C . LEU A 1 227 ? 3.726 -8.085 11.022 1.00 97.56 227 LEU A C 1
ATOM 1765 O O . LEU A 1 227 ? 4.831 -8.221 10.501 1.00 97.56 227 LEU A O 1
ATOM 1769 N N . LEU A 1 228 ? 2.596 -8.520 10.455 1.00 98.19 228 LEU A N 1
ATOM 1770 C CA . LEU A 1 228 ? 2.568 -9.244 9.186 1.00 98.19 228 LEU A CA 1
ATOM 1771 C C . LEU A 1 228 ? 3.240 -8.439 8.067 1.00 98.19 228 LEU A C 1
ATOM 1773 O O . LEU A 1 228 ? 4.166 -8.930 7.423 1.00 98.19 228 LEU A O 1
ATOM 1777 N N . ILE A 1 229 ? 2.810 -7.193 7.855 1.00 98.50 229 ILE A N 1
ATOM 1778 C CA . ILE A 1 229 ? 3.363 -6.354 6.786 1.00 98.50 229 ILE A CA 1
ATOM 1779 C C . ILE A 1 229 ? 4.832 -6.017 7.051 1.00 98.50 229 ILE A C 1
ATOM 1781 O O . ILE A 1 229 ? 5.628 -6.019 6.114 1.00 98.50 229 ILE A O 1
ATOM 1785 N N . SER A 1 230 ? 5.225 -5.786 8.304 1.00 98.12 230 SER A N 1
ATOM 1786 C CA . SER A 1 230 ? 6.622 -5.500 8.650 1.00 98.12 230 SER A CA 1
ATOM 1787 C C . SER A 1 230 ? 7.541 -6.682 8.329 1.00 98.12 230 SER A C 1
ATOM 1789 O O . SER A 1 230 ? 8.610 -6.474 7.758 1.00 98.12 230 SER A O 1
ATOM 1791 N N . VAL A 1 231 ? 7.117 -7.919 8.621 1.00 97.69 231 VAL A N 1
ATOM 1792 C CA . VAL A 1 231 ? 7.875 -9.140 8.284 1.00 97.69 231 VAL A CA 1
ATOM 1793 C C . VAL A 1 231 ? 7.996 -9.302 6.770 1.00 97.69 231 VAL A C 1
ATOM 1795 O O . VAL A 1 231 ? 9.095 -9.510 6.258 1.00 97.69 231 VAL A O 1
ATOM 1798 N N . LEU A 1 232 ? 6.891 -9.140 6.035 1.00 97.88 232 LEU A N 1
ATOM 1799 C CA . LEU A 1 232 ? 6.908 -9.193 4.570 1.00 97.88 232 LEU A CA 1
ATOM 1800 C C . LEU A 1 232 ? 7.826 -8.118 3.974 1.00 97.88 232 LEU A C 1
ATOM 1802 O O . LEU A 1 232 ? 8.575 -8.390 3.041 1.00 97.88 232 LEU A O 1
ATOM 1806 N N . THR A 1 233 ? 7.813 -6.915 4.549 1.00 98.06 233 THR A N 1
ATOM 1807 C CA . THR A 1 233 ? 8.669 -5.797 4.134 1.00 98.06 233 THR A CA 1
ATOM 1808 C C . THR A 1 233 ? 10.139 -6.097 4.400 1.00 98.06 233 THR A C 1
ATOM 1810 O O . THR A 1 233 ? 10.974 -5.860 3.531 1.00 98.06 233 THR A O 1
ATOM 1813 N N . GLN A 1 234 ? 10.470 -6.652 5.569 1.00 96.56 234 GLN A N 1
ATOM 1814 C CA . GLN A 1 234 ? 11.837 -7.050 5.901 1.00 96.56 234 GLN A CA 1
ATOM 1815 C C . GLN A 1 234 ? 12.363 -8.094 4.908 1.00 96.56 234 GLN A C 1
ATOM 1817 O O . GLN A 1 234 ? 13.452 -7.915 4.362 1.00 96.56 234 GLN A O 1
ATOM 1822 N N . HIS A 1 235 ? 11.572 -9.130 4.611 1.00 96.06 235 HIS A N 1
ATOM 1823 C CA . HIS A 1 235 ? 11.926 -10.125 3.598 1.00 96.06 235 HIS A CA 1
ATOM 1824 C C . HIS A 1 235 ? 12.071 -9.514 2.201 1.00 96.06 235 HIS A C 1
ATOM 1826 O O . HIS A 1 235 ? 13.032 -9.823 1.498 1.00 96.06 235 HIS A O 1
ATOM 1832 N N . ALA A 1 236 ? 11.168 -8.613 1.807 1.00 96.56 236 ALA A N 1
ATOM 1833 C CA . ALA A 1 236 ? 11.252 -7.925 0.524 1.00 96.56 236 ALA A CA 1
ATOM 1834 C C . ALA A 1 236 ? 12.524 -7.070 0.413 1.00 96.56 236 ALA A C 1
ATOM 1836 O O . ALA A 1 236 ? 13.176 -7.091 -0.620 1.00 96.56 236 ALA A O 1
ATOM 1837 N N . ILE A 1 237 ? 12.932 -6.361 1.470 1.00 96.56 237 ILE A N 1
ATOM 1838 C CA . ILE A 1 237 ? 14.178 -5.576 1.482 1.00 96.56 237 ILE A CA 1
ATOM 1839 C C . ILE A 1 237 ? 15.410 -6.488 1.372 1.00 96.56 237 ILE A C 1
ATOM 1841 O O . ILE A 1 237 ? 16.318 -6.201 0.592 1.00 96.56 237 ILE A O 1
ATOM 1845 N N . GLN A 1 238 ? 15.433 -7.596 2.118 1.00 94.44 238 GLN A N 1
ATOM 1846 C CA . GLN A 1 238 ? 16.528 -8.578 2.096 1.00 94.44 238 GLN A CA 1
ATOM 1847 C C . GLN A 1 238 ? 16.667 -9.301 0.753 1.00 94.44 238 GLN A C 1
ATOM 1849 O O . GLN A 1 238 ? 17.750 -9.772 0.430 1.00 94.44 238 GLN A O 1
ATOM 1854 N N . TYR A 1 239 ? 15.599 -9.384 -0.042 1.00 94.44 239 TYR A N 1
ATOM 1855 C CA . TYR A 1 239 ? 15.683 -9.907 -1.405 1.00 94.44 239 TYR A CA 1
ATOM 1856 C C . TYR A 1 239 ? 16.611 -9.055 -2.290 1.00 94.44 239 TYR A C 1
ATOM 1858 O O . TYR A 1 239 ? 17.316 -9.587 -3.144 1.00 94.44 239 TYR A O 1
ATOM 1866 N N . TRP A 1 240 ? 16.634 -7.735 -2.077 1.00 94.38 240 TRP A N 1
ATOM 1867 C CA . TRP A 1 240 ? 17.427 -6.800 -2.882 1.00 94.38 240 TRP A CA 1
ATOM 1868 C C . TRP A 1 240 ? 18.845 -6.602 -2.362 1.00 94.38 240 TRP A C 1
ATOM 1870 O O . TRP A 1 240 ? 19.769 -6.408 -3.151 1.00 94.38 240 TRP A O 1
ATOM 1880 N N . LEU A 1 241 ? 19.006 -6.587 -1.039 1.00 91.06 241 LEU A N 1
ATOM 1881 C CA . LEU A 1 241 ? 20.269 -6.272 -0.388 1.00 91.06 241 LEU A CA 1
ATOM 1882 C C . LEU A 1 241 ? 20.969 -7.566 0.035 1.00 91.06 241 LEU A C 1
ATOM 1884 O O . LEU A 1 241 ? 20.345 -8.384 0.713 1.00 91.06 241 LEU A O 1
ATOM 1888 N N . PRO A 1 242 ? 22.258 -7.760 -0.298 1.00 74.06 242 PRO A N 1
ATOM 1889 C CA . PRO A 1 242 ? 22.992 -8.913 0.202 1.00 74.06 242 PRO A CA 1
ATOM 1890 C C . PRO A 1 242 ? 22.959 -8.919 1.739 1.00 74.06 242 PRO A C 1
ATOM 1892 O O . PRO A 1 242 ? 22.992 -7.844 2.354 1.00 74.06 242 PRO A O 1
ATOM 1895 N N . PRO A 1 243 ? 22.901 -10.104 2.379 1.00 69.81 243 PRO A N 1
ATOM 1896 C CA . PRO A 1 243 ? 22.974 -10.180 3.829 1.00 69.81 243 PRO A CA 1
ATOM 1897 C C . PRO A 1 243 ? 24.248 -9.465 4.288 1.00 69.81 243 PRO A C 1
ATOM 1899 O O . PRO A 1 243 ? 25.275 -9.574 3.606 1.00 69.81 243 PRO A O 1
ATOM 1902 N N . PRO A 1 244 ? 24.205 -8.722 5.410 1.00 63.41 244 PRO A N 1
ATOM 1903 C CA . PRO A 1 244 ? 25.398 -8.073 5.925 1.00 63.41 244 PRO A CA 1
ATOM 1904 C C . PRO A 1 244 ? 26.480 -9.138 6.040 1.00 63.41 244 PRO A C 1
ATOM 1906 O O . PRO A 1 244 ? 26.254 -10.173 6.674 1.00 63.41 244 PRO A O 1
ATOM 1909 N N . THR A 1 245 ? 27.614 -8.912 5.372 1.00 51.97 245 THR A N 1
ATOM 1910 C CA . THR A 1 245 ? 28.773 -9.797 5.425 1.00 51.97 245 THR A CA 1
ATOM 1911 C C . THR A 1 245 ? 29.076 -10.006 6.893 1.00 51.97 245 THR A C 1
ATOM 1913 O O . THR A 1 245 ? 29.581 -9.109 7.569 1.00 51.97 245 THR A O 1
ATOM 1916 N N . THR A 1 246 ? 28.713 -11.176 7.413 1.00 48.62 246 THR A N 1
ATOM 1917 C CA . THR A 1 246 ? 29.170 -11.591 8.724 1.00 48.62 246 THR A CA 1
ATOM 1918 C C . THR A 1 246 ? 30.676 -11.592 8.565 1.00 48.62 246 THR A C 1
ATOM 1920 O O . THR A 1 246 ? 31.194 -12.361 7.753 1.00 48.62 246 THR A O 1
ATOM 1923 N N . GLN A 1 247 ? 31.381 -10.666 9.220 1.00 42.44 247 GLN A N 1
ATOM 1924 C CA . GLN A 1 247 ? 32.821 -10.796 9.336 1.00 42.44 247 GLN A CA 1
ATOM 1925 C C . GLN A 1 247 ? 33.017 -12.165 9.965 1.00 42.44 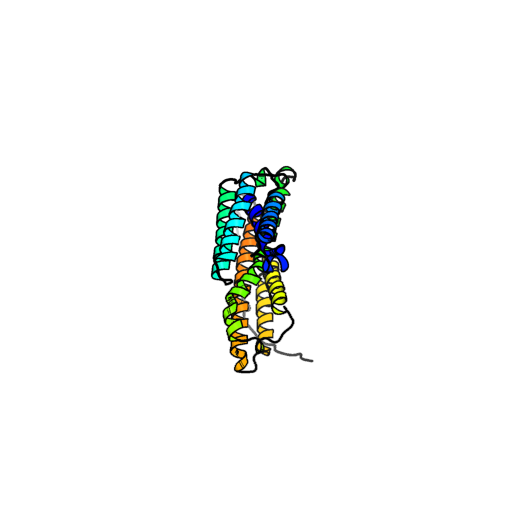247 GLN A C 1
ATOM 1927 O O . GLN A 1 247 ? 32.701 -12.362 11.140 1.00 42.44 247 GLN A O 1
ATOM 1932 N N . ALA A 1 248 ? 33.415 -13.137 9.143 1.00 43.81 248 ALA A N 1
ATOM 1933 C CA . ALA A 1 248 ? 33.842 -14.426 9.620 1.00 43.81 248 ALA A CA 1
ATOM 1934 C C . ALA A 1 248 ? 34.908 -14.085 10.648 1.00 43.81 248 ALA A C 1
ATOM 1936 O O . ALA A 1 248 ? 35.958 -13.540 10.308 1.00 43.81 248 ALA A O 1
ATOM 1937 N N . THR A 1 249 ? 34.584 -14.298 11.920 1.00 41.50 249 THR A N 1
ATOM 1938 C CA . THR A 1 249 ? 35.589 -14.277 12.962 1.00 41.50 249 THR A CA 1
ATOM 1939 C C . THR A 1 249 ? 36.496 -15.428 12.580 1.00 41.50 249 THR A C 1
ATOM 1941 O O . THR A 1 249 ? 36.178 -16.586 12.837 1.00 41.50 249 THR A O 1
ATOM 1944 N N . THR A 1 250 ? 37.570 -15.129 11.853 1.00 41.16 250 THR A N 1
ATOM 1945 C CA . THR A 1 250 ? 38.684 -16.037 11.657 1.00 41.16 250 THR A CA 1
ATOM 1946 C C . THR A 1 250 ? 39.265 -16.241 13.044 1.00 41.16 250 THR A C 1
ATOM 1948 O O . THR A 1 250 ? 40.197 -15.550 13.446 1.00 41.16 250 THR A O 1
ATOM 1951 N N . GLN A 1 251 ? 38.666 -17.142 13.825 1.00 41.22 251 GLN A N 1
ATOM 1952 C CA . GLN A 1 251 ? 39.409 -17.782 14.887 1.00 41.22 251 GLN A CA 1
ATOM 1953 C C . GLN A 1 251 ? 40.579 -18.464 14.178 1.00 41.22 251 GLN A C 1
ATOM 1955 O O . GLN A 1 251 ? 40.341 -19.273 13.277 1.00 41.22 251 GLN A O 1
ATOM 1960 N N . PRO A 1 252 ? 41.833 -18.105 14.487 1.00 42.94 252 PRO A N 1
ATOM 1961 C CA . PRO A 1 252 ? 42.952 -18.845 13.954 1.00 42.94 252 PRO A CA 1
ATOM 1962 C C . PRO A 1 252 ? 42.842 -20.247 14.542 1.00 42.94 252 PRO A C 1
ATOM 1964 O O . PRO A 1 252 ? 43.063 -20.451 15.735 1.00 42.94 252 PRO A O 1
ATOM 1967 N N . THR A 1 253 ? 42.460 -21.216 13.715 1.00 42.22 253 THR A N 1
ATOM 1968 C CA . THR A 1 253 ? 42.602 -22.628 14.041 1.00 42.22 253 THR A CA 1
ATOM 1969 C C . THR A 1 253 ? 44.092 -22.858 14.245 1.00 42.22 253 THR A C 1
ATOM 1971 O O . THR A 1 253 ? 44.846 -22.987 13.283 1.00 42.22 253 THR A O 1
ATOM 1974 N N . THR A 1 254 ? 44.549 -22.839 15.496 1.00 43.78 254 THR A N 1
ATOM 1975 C CA . THR A 1 254 ? 45.884 -23.308 15.849 1.00 43.78 254 THR A CA 1
ATOM 1976 C C . THR A 1 254 ? 45.898 -24.803 15.554 1.00 43.78 254 THR A C 1
ATOM 1978 O O . THR A 1 254 ? 45.526 -25.622 16.387 1.00 43.78 254 THR A O 1
ATOM 1981 N N . GLN A 1 255 ? 46.255 -25.171 14.324 1.00 40.88 255 GLN A N 1
ATOM 1982 C CA . GLN A 1 255 ? 46.625 -26.538 14.004 1.00 40.88 255 GLN A CA 1
ATOM 1983 C C . GLN A 1 255 ? 47.933 -26.811 14.742 1.00 40.88 255 GLN A C 1
ATOM 1985 O O . GLN A 1 255 ? 49.013 -26.406 14.316 1.00 40.88 255 GLN A O 1
ATOM 1990 N N . THR A 1 256 ? 47.828 -27.453 15.902 1.00 43.72 256 THR A N 1
ATOM 1991 C CA . THR A 1 256 ? 48.967 -28.072 16.569 1.00 43.72 256 THR A CA 1
ATOM 1992 C C . THR A 1 256 ? 49.456 -29.210 15.677 1.00 43.72 256 THR A C 1
ATOM 1994 O O . THR A 1 256 ? 48.970 -30.336 15.753 1.00 43.72 256 THR A O 1
ATOM 1997 N N . THR A 1 257 ? 50.406 -28.910 14.795 1.00 41.66 25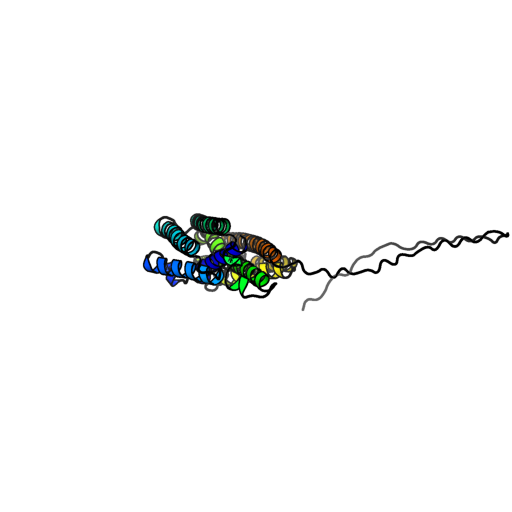7 THR A N 1
ATOM 1998 C CA . THR A 1 257 ? 51.200 -29.920 14.098 1.00 41.66 257 THR A CA 1
ATOM 1999 C C . THR A 1 257 ? 52.029 -30.657 15.145 1.00 41.66 257 THR A C 1
ATOM 2001 O O . THR A 1 257 ? 53.062 -30.163 15.593 1.00 41.66 257 THR A O 1
ATOM 2004 N N . ILE A 1 258 ? 51.570 -31.834 15.569 1.00 44.72 258 ILE A N 1
ATOM 2005 C CA . ILE A 1 258 ? 52.388 -32.763 16.348 1.00 44.72 258 ILE A CA 1
ATOM 2006 C C . ILE A 1 258 ? 53.433 -33.332 15.383 1.00 44.72 258 ILE A C 1
ATOM 2008 O O . ILE A 1 258 ? 53.154 -34.249 14.615 1.00 44.72 258 ILE A O 1
ATOM 2012 N N . GLN A 1 259 ? 54.639 -32.761 15.394 1.00 42.44 259 GLN A N 1
ATOM 2013 C CA . GLN A 1 259 ? 55.805 -33.418 14.814 1.00 42.44 259 GLN A CA 1
ATOM 2014 C C . GLN A 1 259 ? 56.146 -34.633 15.679 1.00 42.44 259 GLN A C 1
ATOM 2016 O O . GLN A 1 259 ? 56.554 -34.503 16.831 1.00 42.44 259 GLN A O 1
ATOM 2021 N N . THR A 1 260 ? 55.958 -35.827 15.123 1.00 39.09 260 THR A N 1
ATOM 2022 C CA . THR A 1 260 ? 56.410 -37.082 15.723 1.00 39.09 260 THR A CA 1
ATOM 2023 C C . THR A 1 260 ? 57.925 -37.190 15.547 1.00 39.09 260 THR A C 1
ATOM 2025 O O . THR A 1 260 ? 58.413 -37.686 14.536 1.00 39.09 260 THR A O 1
ATOM 2028 N N . THR A 1 261 ? 58.693 -36.698 16.515 1.00 40.41 261 THR A N 1
ATOM 2029 C CA . THR A 1 261 ? 60.122 -37.004 16.635 1.00 40.41 261 THR A CA 1
ATOM 2030 C C . THR A 1 261 ? 60.285 -38.383 17.268 1.00 40.41 261 THR A C 1
ATOM 2032 O O . THR A 1 261 ? 59.970 -38.602 18.434 1.00 40.41 261 THR A O 1
ATOM 2035 N N . THR A 1 262 ? 60.785 -39.339 16.490 1.00 43.31 262 THR A N 1
ATOM 2036 C CA . THR A 1 262 ? 61.247 -40.637 16.989 1.00 43.31 262 THR A CA 1
ATOM 2037 C C . THR A 1 262 ? 62.610 -40.475 17.660 1.00 43.31 262 THR A C 1
ATOM 2039 O O . THR A 1 262 ? 63.592 -40.170 16.982 1.00 43.31 262 THR A O 1
ATOM 2042 N N . GLN A 1 263 ? 62.699 -40.733 18.965 1.00 41.41 263 GLN A N 1
ATOM 2043 C CA . GLN A 1 263 ? 63.962 -41.078 19.625 1.00 41.41 263 GLN A CA 1
ATOM 2044 C C . GLN A 1 263 ? 63.779 -42.241 20.614 1.00 41.41 263 GLN A C 1
ATOM 2046 O O . GLN A 1 263 ? 62.683 -42.424 21.147 1.00 41.41 263 GLN A O 1
ATOM 2051 N N . PRO A 1 264 ? 64.825 -43.069 20.806 1.00 44.00 264 PRO A N 1
ATOM 2052 C CA . PRO A 1 264 ? 64.705 -44.383 21.420 1.00 44.00 264 PRO A CA 1
ATOM 2053 C C . PRO A 1 264 ? 64.769 -44.328 22.955 1.00 44.00 264 PRO A C 1
ATOM 2055 O O . PRO A 1 264 ? 65.481 -43.523 23.548 1.00 44.00 264 PRO A O 1
ATOM 2058 N N . THR A 1 265 ? 64.035 -45.235 23.597 1.00 38.31 265 THR A N 1
ATOM 2059 C CA . THR A 1 265 ? 64.189 -45.666 25.005 1.00 38.31 265 THR A CA 1
ATOM 2060 C C . THR A 1 265 ? 65.368 -46.665 25.103 1.00 38.31 265 THR A C 1
ATOM 2062 O O . THR A 1 265 ? 65.788 -47.145 24.046 1.00 38.31 265 THR A O 1
ATOM 2065 N N . PRO A 1 266 ? 65.863 -47.117 26.285 1.00 55.94 266 PRO A N 1
ATOM 2066 C CA . PRO A 1 266 ? 65.491 -46.793 27.678 1.00 55.94 266 PRO A CA 1
ATOM 2067 C C . PRO A 1 266 ? 66.676 -46.674 28.679 1.00 55.94 266 PRO A C 1
ATOM 2069 O O . PRO A 1 266 ? 67.774 -47.139 28.393 1.00 55.94 266 PRO A O 1
ATOM 2072 N N . THR A 1 267 ? 66.439 -46.183 29.913 1.00 35.34 267 THR A N 1
ATOM 2073 C CA . THR A 1 267 ? 67.046 -46.757 31.152 1.00 35.34 267 THR A CA 1
ATOM 2074 C C . THR A 1 267 ? 66.390 -46.270 32.471 1.00 35.34 267 THR A C 1
ATOM 2076 O O . THR A 1 267 ? 66.536 -45.129 32.885 1.00 35.34 267 THR A O 1
ATOM 2079 N N . THR A 1 268 ? 65.645 -47.191 33.101 1.00 38.31 268 THR A N 1
ATOM 2080 C CA . THR A 1 268 ? 65.590 -47.604 34.532 1.00 38.31 268 THR A CA 1
ATOM 2081 C C . THR A 1 268 ? 65.425 -46.633 35.737 1.00 38.31 268 THR A C 1
ATOM 2083 O O . THR A 1 268 ? 66.359 -45.944 36.139 1.00 38.31 268 THR A O 1
ATOM 2086 N N . THR A 1 269 ? 64.330 -46.914 36.482 1.00 34.09 269 THR A N 1
ATOM 2087 C CA . THR A 1 269 ? 64.118 -46.980 37.969 1.00 34.09 269 THR A CA 1
ATOM 2088 C C . THR A 1 269 ? 63.684 -45.736 38.789 1.00 34.09 269 THR A C 1
ATOM 2090 O O . THR A 1 269 ? 63.868 -44.613 38.338 1.00 34.09 269 THR A O 1
ATOM 2093 N N . PRO A 1 270 ? 62.982 -45.910 39.946 1.00 51.34 270 PRO A N 1
ATOM 2094 C CA . PRO A 1 270 ? 61.635 -45.355 40.133 1.00 51.34 270 PRO A CA 1
ATOM 2095 C C . PRO A 1 270 ? 61.499 -44.457 41.382 1.00 51.34 270 PRO A C 1
ATOM 2097 O O . PRO A 1 270 ? 62.268 -44.575 42.332 1.00 51.34 270 PRO A O 1
ATOM 2100 N N . MET A 1 271 ? 60.460 -43.616 41.465 1.00 32.44 271 MET A N 1
ATOM 2101 C CA . MET A 1 271 ? 60.038 -43.084 42.770 1.00 32.44 271 MET A CA 1
ATOM 2102 C C . MET A 1 271 ? 58.554 -42.675 42.825 1.00 32.44 271 MET A C 1
ATOM 2104 O O . MET A 1 271 ? 58.134 -41.697 42.223 1.00 32.44 271 MET A O 1
ATOM 2108 N N . ILE A 1 272 ? 57.789 -43.492 43.558 1.00 34.91 272 ILE A N 1
ATOM 2109 C CA . ILE A 1 272 ? 56.863 -43.140 44.654 1.00 34.91 272 ILE A CA 1
ATOM 2110 C C . ILE A 1 272 ? 55.777 -42.064 44.397 1.00 34.91 272 ILE A C 1
ATOM 2112 O O . ILE A 1 272 ? 56.028 -40.867 44.414 1.00 34.91 272 ILE A O 1
ATOM 2116 N N . VAL A 1 273 ? 54.533 -42.557 44.279 1.00 38.59 273 VAL A N 1
ATOM 2117 C CA . VAL A 1 273 ? 53.307 -42.201 45.042 1.00 38.59 273 VAL A CA 1
ATOM 2118 C C . VAL A 1 273 ? 53.169 -40.756 45.557 1.00 38.59 273 VAL A C 1
ATOM 2120 O O . VAL A 1 273 ? 53.900 -40.362 46.452 1.00 38.59 273 VAL A O 1
ATOM 2123 N N . PHE A 1 274 ? 52.092 -40.055 45.167 1.00 35.31 274 PHE A N 1
ATOM 2124 C CA . PHE A 1 274 ? 51.055 -39.598 46.117 1.00 35.31 274 PHE A CA 1
ATOM 2125 C C . PHE A 1 274 ? 49.790 -39.092 45.406 1.00 35.31 274 PHE A C 1
ATOM 2127 O O . PHE A 1 274 ? 49.817 -38.180 44.584 1.00 35.31 274 PHE A O 1
ATOM 2134 N N . ALA A 1 275 ? 48.659 -39.688 45.779 1.00 41.12 275 ALA A N 1
ATOM 2135 C CA . ALA A 1 275 ? 47.316 -39.219 45.481 1.00 41.12 275 ALA A CA 1
ATOM 2136 C C . ALA A 1 275 ? 46.946 -38.020 46.370 1.00 41.12 275 ALA A C 1
ATOM 2138 O O . ALA A 1 275 ? 47.275 -38.010 47.558 1.00 41.12 275 ALA A O 1
ATOM 2139 N N . ARG A 1 276 ? 46.151 -37.072 45.853 1.00 37.53 276 ARG A N 1
ATOM 2140 C CA . ARG A 1 276 ? 45.232 -36.288 46.695 1.00 37.53 276 ARG A CA 1
ATOM 2141 C C . ARG A 1 276 ? 44.022 -35.759 45.922 1.00 37.53 276 ARG A C 1
ATOM 2143 O O . ARG A 1 276 ? 44.114 -34.828 45.133 1.00 37.53 276 ARG A O 1
ATOM 2150 N N . ASN A 1 277 ? 42.877 -36.359 46.242 1.00 40.38 277 ASN A N 1
ATOM 2151 C CA . ASN A 1 277 ? 41.537 -35.786 46.148 1.00 40.38 277 ASN A CA 1
ATOM 2152 C C . ASN A 1 277 ? 41.452 -34.427 46.863 1.00 40.38 277 ASN A C 1
ATOM 2154 O O . ASN A 1 277 ? 41.927 -34.322 47.997 1.00 40.38 277 ASN A O 1
ATOM 2158 N N . ASN A 1 278 ? 40.693 -33.472 46.310 1.00 37.97 278 ASN A N 1
ATOM 2159 C CA . ASN A 1 278 ? 39.640 -32.805 47.092 1.00 37.97 278 ASN A CA 1
ATOM 2160 C C . ASN A 1 278 ? 38.604 -32.056 46.216 1.00 37.97 278 ASN A C 1
ATOM 2162 O O . ASN A 1 278 ? 38.995 -31.166 45.462 1.00 37.97 278 ASN A O 1
ATOM 2166 N N . PRO A 1 279 ? 37.296 -32.346 46.364 1.00 49.78 279 PRO A N 1
ATOM 2167 C CA . PRO A 1 279 ? 36.187 -31.606 45.762 1.00 49.78 279 PRO A CA 1
ATOM 2168 C C . PRO A 1 279 ? 35.455 -30.737 46.803 1.00 49.78 279 PRO A C 1
ATOM 2170 O O . PRO A 1 279 ? 35.013 -31.249 47.827 1.00 49.78 279 PRO A O 1
ATOM 2173 N N . LYS A 1 280 ? 35.264 -29.437 46.546 1.00 37.78 280 LYS A N 1
ATOM 2174 C CA . LYS A 1 280 ? 34.325 -28.529 47.255 1.00 37.78 280 LYS A CA 1
ATOM 2175 C C . LYS A 1 280 ? 33.985 -27.392 46.272 1.00 37.78 280 LYS A C 1
ATOM 2177 O O . LYS A 1 280 ? 34.893 -26.918 45.612 1.00 37.78 280 LYS A O 1
ATOM 2182 N N . ARG A 1 281 ? 32.766 -26.880 46.093 1.00 38.09 281 ARG A N 1
ATOM 2183 C CA . ARG A 1 281 ? 31.543 -26.896 46.903 1.00 38.09 281 ARG A CA 1
ATOM 2184 C C . ARG A 1 281 ? 30.376 -26.461 46.000 1.00 38.09 281 ARG A C 1
ATOM 2186 O O . ARG A 1 281 ? 30.518 -25.528 45.219 1.00 38.09 281 ARG A O 1
ATOM 2193 N N . CYS A 1 282 ? 29.235 -27.118 46.161 1.00 31.95 282 CYS A N 1
ATOM 2194 C CA . CYS A 1 282 ? 27.925 -26.690 45.683 1.00 31.95 282 CYS A CA 1
ATOM 2195 C C . CYS A 1 282 ? 27.168 -26.032 46.857 1.00 31.95 282 CYS A C 1
ATOM 2197 O O . CYS A 1 282 ? 27.435 -26.396 48.006 1.00 31.95 282 CYS A O 1
ATOM 2199 N N . SER A 1 283 ? 26.212 -25.145 46.543 1.00 33.38 283 SER A N 1
ATOM 2200 C CA . SER A 1 283 ? 24.975 -24.830 47.294 1.00 33.38 283 SER A CA 1
ATOM 2201 C C . SER A 1 283 ? 24.746 -23.361 47.705 1.00 33.38 283 SER A C 1
ATOM 2203 O O . SER A 1 283 ? 25.522 -22.793 48.467 1.00 33.38 283 SER A O 1
ATOM 2205 N N . MET A 1 284 ? 23.601 -22.856 47.208 1.00 30.45 284 MET A N 1
ATOM 2206 C CA . MET A 1 284 ? 22.547 -22.031 47.842 1.00 30.45 284 MET A CA 1
ATOM 2207 C C . MET A 1 284 ? 22.875 -20.703 48.539 1.00 30.45 284 MET A C 1
ATOM 2209 O O . MET A 1 284 ? 23.672 -20.658 49.466 1.00 30.45 284 MET A O 1
ATOM 2213 N N . LEU A 1 285 ? 22.071 -19.671 48.226 1.00 28.52 285 LEU A N 1
ATOM 2214 C CA . LEU A 1 285 ? 20.898 -19.190 49.008 1.00 28.52 285 LEU A CA 1
ATOM 2215 C C . LEU A 1 285 ? 20.681 -17.686 48.673 1.00 28.52 285 LEU A C 1
ATOM 2217 O O . LEU A 1 285 ? 21.608 -16.901 48.799 1.00 28.52 285 LEU A O 1
ATOM 2221 N N . PHE A 1 286 ? 19.618 -17.297 47.958 1.00 28.92 286 PHE A N 1
ATOM 2222 C CA . PHE A 1 286 ? 18.298 -16.846 48.452 1.00 28.92 286 PHE A CA 1
ATOM 2223 C C . PHE A 1 286 ? 18.306 -15.484 49.190 1.00 28.92 286 PHE A C 1
ATOM 2225 O O . PHE A 1 286 ? 19.033 -15.308 50.159 1.00 28.92 286 PHE A O 1
ATOM 2232 N N . LEU A 1 287 ? 17.381 -14.610 48.756 1.00 29.22 287 LEU A N 1
ATOM 2233 C CA . LEU A 1 287 ? 16.865 -13.367 49.368 1.00 29.22 287 LEU A CA 1
ATOM 2234 C C . LEU A 1 287 ? 17.747 -12.107 49.360 1.00 29.22 287 LEU A C 1
ATOM 2236 O O . LEU A 1 287 ? 18.736 -12.021 50.076 1.00 29.22 287 LEU A O 1
ATOM 2240 N N . LEU A 1 288 ? 17.249 -11.054 48.696 1.00 30.47 288 LEU A N 1
ATOM 2241 C CA . LEU A 1 288 ? 16.804 -9.852 49.413 1.00 30.47 288 LEU A CA 1
ATOM 2242 C C . LEU A 1 288 ? 15.875 -8.975 48.557 1.00 30.47 288 LEU A C 1
ATOM 2244 O O . LEU A 1 288 ? 16.173 -8.584 47.432 1.00 30.47 288 LEU A O 1
ATOM 2248 N N . THR A 1 289 ? 14.718 -8.744 49.157 1.00 34.03 289 THR A N 1
ATOM 2249 C CA . THR A 1 289 ? 13.565 -7.917 48.816 1.00 34.03 289 THR A CA 1
ATOM 2250 C C . THR A 1 289 ? 13.766 -6.429 49.135 1.00 34.03 289 THR A C 1
ATOM 2252 O O . THR A 1 289 ? 14.436 -6.091 50.103 1.00 34.03 289 THR A O 1
ATOM 2255 N N . GLU A 1 290 ? 13.016 -5.610 48.390 1.00 34.28 290 GLU A N 1
ATOM 2256 C CA . GLU A 1 290 ? 12.338 -4.355 48.777 1.00 34.28 290 GLU A CA 1
ATOM 2257 C C . GLU A 1 290 ? 13.075 -3.027 49.072 1.00 34.28 290 GLU A C 1
ATOM 2259 O O . GLU A 1 290 ? 14.100 -2.960 49.742 1.00 34.28 290 GLU A O 1
ATOM 2264 N N . ARG A 1 291 ? 12.335 -1.962 48.688 1.00 32.97 291 ARG A N 1
ATOM 2265 C CA . ARG A 1 291 ? 12.453 -0.500 48.908 1.00 32.97 291 ARG A CA 1
ATOM 2266 C C . ARG A 1 291 ? 13.239 0.226 47.812 1.00 32.97 291 ARG A C 1
ATOM 2268 O O . ARG A 1 291 ? 14.368 -0.123 47.516 1.00 32.97 291 ARG A O 1
ATOM 2275 N N . PHE A 1 292 ? 12.676 1.226 47.136 1.00 34.94 292 PHE A N 1
ATOM 2276 C CA . PHE A 1 292 ? 12.104 2.438 47.725 1.00 34.94 292 PHE A CA 1
ATOM 2277 C C . PHE A 1 292 ? 10.987 3.054 46.859 1.00 34.94 292 PHE A C 1
ATOM 2279 O O . PHE A 1 292 ? 11.162 3.227 45.656 1.00 34.94 292 PHE A O 1
ATOM 2286 N N . MET A 1 293 ? 9.883 3.443 47.510 1.00 38.91 293 MET A N 1
ATOM 2287 C CA . MET A 1 293 ? 9.037 4.567 47.101 1.00 38.91 293 MET A CA 1
ATOM 2288 C C . MET A 1 293 ? 9.448 5.800 47.913 1.00 38.91 293 MET A C 1
ATOM 2290 O O . MET A 1 293 ? 9.630 5.687 49.127 1.00 38.91 293 MET A O 1
ATOM 2294 N N . ASN A 1 294 ? 9.579 6.931 47.223 1.00 43.00 294 ASN A N 1
ATOM 2295 C CA . ASN A 1 294 ? 9.177 8.283 47.618 1.00 43.00 294 ASN A CA 1
ATOM 2296 C C . ASN A 1 294 ? 9.050 9.115 46.341 1.00 43.00 294 ASN A C 1
ATOM 2298 O O . ASN A 1 294 ? 9.905 8.917 45.446 1.00 43.00 294 ASN A O 1
#

pLDDT: mean 83.57, std 21.67, range [28.52, 98.81]

Radius of gyration: 30.64 Å; chains: 1; bounding box: 90×64×73 Å